Protein AF-A0A3Q4AX97-F1 (afdb_monomer)

InterPro domains:
  IPR000195 Rab-GAP-TBC domain [PF00566] (31-235)
  IPR000195 Rab-GAP-TBC domain [PS50086] (27-216)
  IPR000195 Rab-GAP-TBC domain [SM00164] (24-239)
  IPR035969 Rab-GAP-TBC domain superfamily [SSF47923] (25-176)
  IPR035969 Rab-GAP-TBC domain superfamily [SSF47923] (151-268)
  IPR050302 Rab GTPase-activating TBC domain-containing protein [PTHR47219] (26-267)

Nearest PDB structures (foldseek):
  3qye-assembly2_B  TM=9.798E-01  e=1.206E-23  Homo sapiens
  3qyb-assembly1_A  TM=9.796E-01  e=1.195E-21  Homo sapiens
  4nc6-assembly1_A  TM=8.999E-01  e=1.366E-13  Homo sapiens
  3hzj-assembly2_B  TM=8.765E-01  e=1.840E-13  Homo sapiens
  3hzj-assembly1_A  TM=7.907E-01  e=3.214E-14  Homo sapiens

Organism: Mola mola (NCBI:txid94237)

Sequence (272 aa):
EITSCLKDVKSLPHLTPHTHPLPSLAGVPKQHRGEIWKFLSEQYLLRQTVPSRPPANHTPYKELLKQLTSQQQMCRTFPTHPYFQTQLGAGQLSLYNLLKAYSLLDPEVGYCQGLSFIAGVLLLHMGEEDAFNMLKFLMYDMGLRKQYRPDMIILQIQMYQLSRLLHDYHRGLYSHFEQHEIGPSLYATPWFLTAFASHFPLGFVARVFDMLFLQGSEAIFRVALSLLRGHKPLILQHESLESIVDFIKTMLPKLGLVQMEKTINQVRMTTF

Foldseek 3Di:
DVCCLVCVVVVCPDDDPPDDDHDDDPADDLQCLLVLLVVLLVVLCVPDPDDFPQQPDPDALVRLLPDDDPDPDQDPAPCVDPLNVDRVDPLSVLLRSLLSSVLVSCVQLRRAPQLSLQLSLSVSHDPSSSSSVSSSSLCTVLVLVVCSGPVNVVVVVVQVVLLVVCCVPPVVLSVLCVVQVNGCVLQCSNCSSNVCRVQADSVLSSLLSVCCSNPGSCSSSLLVVLLCVLCVVVLVVDNHPVVSSCCSRPVSRVDDPVSSSSSSVSSSVDDD

Secondary structure (DSSP, 8-state):
-HHHHHHHHHS-S---TTS---S-SS---GGGHHHHHHHHHHHHHHH-SS-----S----HHHHHHS--S-------STTSTTT-STT-HHHHHHHHHHHHHHHH-TTT-S-TTHHHHHHHHHTTS-HHHHHHHHHIIIIIS-GGGGGSTT-HHHHHHHHHHHHHHHHH-HHHHHHHHHTT--GGGTTHHHHHHTTTTTS-HHHHHHHHHHHHHH-THHHHHHHHHHHHHHHHHHTT--SHHHHHHIIIIITT---HHHHHHHHHHHHH---

Solvent-accessible surface area (backbone atoms only — not comparable to full-atom values): 15755 Å² total; per-residue (Å²): 107,73,65,48,55,51,38,65,64,71,69,53,94,72,83,64,97,83,80,75,82,69,75,66,96,81,63,81,56,76,91,51,42,35,62,50,48,52,52,33,49,52,54,53,59,73,68,50,89,64,81,59,72,68,63,95,67,84,74,52,70,78,59,44,66,72,52,88,73,91,78,84,70,86,78,87,49,60,59,88,38,85,63,34,45,45,84,84,27,72,44,40,46,47,47,46,50,46,48,51,32,46,22,70,68,37,67,78,46,36,81,44,88,38,48,59,39,49,51,46,58,37,47,75,42,41,56,66,70,56,25,42,54,51,47,50,40,45,30,47,66,61,46,53,46,55,47,49,32,85,81,35,59,50,40,53,51,50,32,50,51,52,49,51,50,32,45,76,77,36,45,74,60,33,52,53,28,59,77,48,72,56,55,44,71,81,70,44,51,58,36,69,48,17,59,36,44,83,70,34,54,66,75,57,29,54,54,50,48,56,37,31,54,72,67,35,72,60,38,58,57,42,47,53,52,36,51,52,61,75,41,40,82,63,52,72,73,44,93,43,56,66,56,38,53,46,41,59,69,66,52,60,43,68,59,50,72,69,54,48,51,51,37,58,53,49,42,73,71,58,82,129

Mean predicted aligned error: 7.79 Å

Structure (mmCIF, N/CA/C/O backbone):
data_AF-A0A3Q4AX97-F1
#
_entry.id   AF-A0A3Q4AX97-F1
#
loop_
_atom_site.group_PDB
_atom_site.id
_atom_site.type_symbol
_atom_site.label_atom_id
_atom_site.label_alt_id
_atom_site.label_comp_id
_atom_site.label_asym_id
_atom_site.label_entity_id
_atom_site.label_seq_id
_atom_site.pdbx_PDB_ins_code
_atom_site.Cartn_x
_atom_site.Cartn_y
_atom_site.Cartn_z
_atom_site.occupancy
_atom_site.B_iso_or_equiv
_atom_site.auth_seq_id
_atom_site.auth_comp_id
_atom_site.auth_asym_id
_atom_site.auth_atom_id
_atom_site.pdbx_PDB_model_num
ATOM 1 N N . GLU A 1 1 ? 14.855 -27.202 0.608 1.00 43.34 1 GLU A N 1
ATOM 2 C CA . GLU A 1 1 ? 13.891 -26.181 1.089 1.00 43.34 1 GLU A CA 1
ATOM 3 C C . GLU A 1 1 ? 13.485 -25.172 0.007 1.00 43.34 1 GLU A C 1
ATOM 5 O O . GLU A 1 1 ? 12.302 -25.116 -0.300 1.00 43.34 1 GLU A O 1
ATOM 10 N N . ILE A 1 2 ? 14.420 -24.472 -0.661 1.00 38.44 2 ILE A N 1
ATOM 11 C CA . ILE A 1 2 ? 14.156 -23.580 -1.826 1.00 38.44 2 ILE A CA 1
ATOM 12 C C . ILE A 1 2 ? 13.342 -24.283 -2.920 1.00 38.44 2 ILE A C 1
ATOM 14 O O . ILE A 1 2 ? 12.344 -23.767 -3.417 1.00 38.44 2 ILE A O 1
ATOM 18 N N . THR A 1 3 ? 13.743 -25.509 -3.253 1.00 36.09 3 THR A N 1
ATOM 19 C CA . THR A 1 3 ? 13.064 -26.328 -4.249 1.00 36.09 3 THR A CA 1
ATOM 20 C C . THR A 1 3 ? 11.700 -26.803 -3.778 1.00 36.09 3 THR A C 1
ATOM 22 O O . THR A 1 3 ? 10.913 -27.108 -4.643 1.00 36.09 3 THR A O 1
ATOM 25 N N . SER A 1 4 ? 11.382 -26.857 -2.479 1.00 37.97 4 SER A N 1
ATOM 26 C CA . SER A 1 4 ? 10.012 -27.176 -2.038 1.00 37.97 4 SER A CA 1
ATOM 27 C C . SER A 1 4 ? 9.123 -25.968 -2.261 1.00 37.97 4 SER A C 1
ATOM 29 O O . SER A 1 4 ? 8.203 -26.060 -3.039 1.00 37.97 4 SER A O 1
ATOM 31 N N . CYS A 1 5 ? 9.476 -24.790 -1.739 1.00 40.38 5 CYS A N 1
ATOM 32 C CA . CYS A 1 5 ? 8.643 -23.592 -1.884 1.00 40.38 5 CYS A CA 1
ATOM 33 C C . CYS A 1 5 ? 8.430 -23.192 -3.359 1.00 40.38 5 CYS A C 1
ATOM 35 O O . CYS A 1 5 ? 7.316 -22.878 -3.761 1.00 40.38 5 CYS A O 1
ATOM 37 N N . LEU A 1 6 ? 9.472 -23.275 -4.198 1.00 39.12 6 LEU A N 1
ATOM 38 C CA . LEU A 1 6 ? 9.347 -23.024 -5.637 1.00 39.12 6 LEU A CA 1
ATOM 39 C C . LEU A 1 6 ? 8.785 -24.216 -6.424 1.00 39.12 6 LEU A C 1
ATOM 41 O O . LEU A 1 6 ? 8.143 -23.962 -7.436 1.00 39.12 6 LEU A O 1
ATOM 45 N N . LYS A 1 7 ? 8.988 -25.486 -6.021 1.00 41.47 7 LYS A N 1
ATOM 46 C CA . LYS A 1 7 ? 8.282 -26.613 -6.666 1.00 41.47 7 LYS A CA 1
ATOM 47 C C . LYS A 1 7 ? 6.815 -26.581 -6.290 1.00 41.47 7 LYS A C 1
ATOM 49 O O . LYS A 1 7 ? 6.039 -26.584 -7.212 1.00 41.47 7 LYS A O 1
ATOM 54 N N . ASP A 1 8 ? 6.443 -26.438 -5.025 1.00 44.09 8 ASP A N 1
ATOM 55 C CA . ASP A 1 8 ? 5.059 -26.305 -4.551 1.00 44.09 8 ASP A CA 1
ATOM 56 C C . ASP A 1 8 ? 4.329 -25.160 -5.265 1.00 44.09 8 ASP A C 1
ATOM 58 O O . ASP A 1 8 ? 3.146 -25.259 -5.553 1.00 44.09 8 ASP A O 1
ATOM 62 N N . VAL A 1 9 ? 5.038 -24.086 -5.624 1.00 43.47 9 VAL A N 1
ATOM 63 C CA . VAL A 1 9 ? 4.476 -22.964 -6.386 1.00 43.47 9 VAL A CA 1
ATOM 64 C C . VAL A 1 9 ? 4.486 -23.197 -7.913 1.00 43.47 9 VAL A C 1
ATOM 66 O O . VAL A 1 9 ? 3.574 -22.738 -8.597 1.00 43.47 9 VAL A O 1
ATOM 69 N N . LYS A 1 10 ? 5.468 -23.926 -8.469 1.00 38.75 10 LYS A N 1
ATOM 70 C CA . LYS A 1 10 ? 5.580 -24.250 -9.913 1.00 38.75 10 LYS A CA 1
ATOM 71 C C . LYS A 1 10 ? 4.900 -25.568 -10.331 1.00 38.75 10 LYS A C 1
ATOM 73 O O . LYS A 1 10 ? 4.726 -25.790 -11.523 1.00 38.75 10 LYS A O 1
ATOM 78 N N . SER A 1 11 ? 4.538 -26.448 -9.396 1.00 39.97 11 SER A N 1
ATOM 79 C CA . SER A 1 11 ? 3.963 -27.788 -9.612 1.00 39.97 11 SER A CA 1
ATOM 80 C C . SER A 1 11 ? 2.442 -27.833 -9.460 1.00 39.97 11 SER A C 1
ATOM 82 O O . SER A 1 11 ? 1.859 -28.908 -9.570 1.00 39.97 11 SER A O 1
ATOM 84 N N . LEU A 1 12 ? 1.795 -26.689 -9.221 1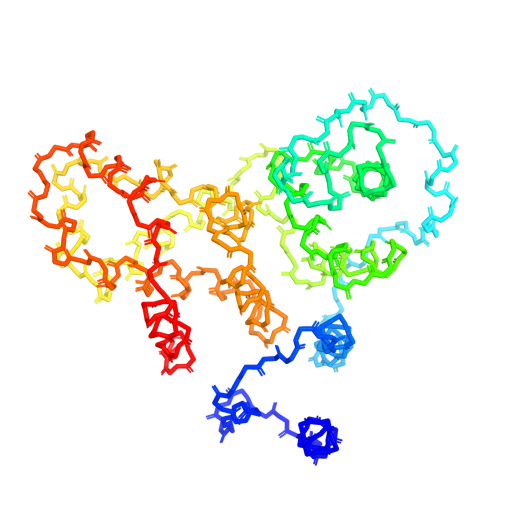.00 42.62 12 LEU A N 1
ATOM 85 C CA . LEU A 1 12 ? 0.344 -26.556 -9.097 1.00 42.62 12 LEU A CA 1
ATOM 86 C C . LEU A 1 12 ? -0.252 -26.014 -10.410 1.00 42.62 12 LEU A C 1
ATOM 88 O O . LEU A 1 12 ? -0.431 -24.802 -10.536 1.00 42.62 12 LEU A O 1
ATOM 92 N N . PRO A 1 13 ? -0.593 -26.870 -11.395 1.00 33.53 13 PRO A N 1
ATOM 93 C CA . PRO A 1 13 ? -1.190 -26.421 -12.652 1.00 33.53 13 PRO A CA 1
ATOM 94 C C . PRO A 1 13 ? -2.606 -25.840 -12.492 1.00 33.53 13 PRO A C 1
ATOM 96 O O . PRO A 1 13 ? -3.114 -25.231 -13.427 1.00 33.53 13 PRO A O 1
ATOM 99 N N . HIS A 1 14 ? -3.238 -25.949 -11.316 1.00 38.31 14 HIS A N 1
ATOM 100 C CA . HIS A 1 14 ? -4.590 -25.439 -11.071 1.00 38.31 14 HIS A CA 1
ATOM 101 C C . HIS A 1 14 ? -4.731 -24.909 -9.638 1.00 38.31 14 HIS A C 1
ATOM 103 O O . HIS A 1 14 ? -5.055 -25.642 -8.710 1.00 38.31 14 HIS A O 1
ATOM 109 N N . LEU A 1 15 ? -4.488 -23.614 -9.440 1.00 39.31 15 LEU A N 1
ATOM 110 C CA . LEU A 1 15 ? -4.804 -22.924 -8.186 1.00 39.31 15 LEU A CA 1
ATOM 111 C C . LEU A 1 15 ? -6.222 -22.350 -8.287 1.00 39.31 15 LEU A C 1
ATOM 113 O O . LEU A 1 15 ? -6.423 -21.229 -8.754 1.00 39.31 15 LEU A O 1
ATOM 117 N N . THR A 1 16 ? -7.206 -23.132 -7.843 1.00 33.88 16 THR A N 1
ATOM 118 C CA . THR A 1 16 ? -8.507 -22.608 -7.413 1.00 33.88 16 THR A CA 1
ATOM 119 C C . THR A 1 16 ? -8.326 -21.794 -6.122 1.00 33.88 16 THR A C 1
ATOM 121 O O . THR A 1 16 ? -7.555 -22.220 -5.259 1.00 33.88 16 THR A O 1
ATOM 124 N N . PRO A 1 17 ? -9.030 -20.662 -5.924 1.00 37.28 17 PRO A N 1
ATOM 125 C CA . PRO A 1 17 ? -8.786 -19.744 -4.799 1.00 37.28 17 PRO A CA 1
ATOM 126 C C . PRO A 1 17 ? -9.064 -20.309 -3.395 1.00 37.28 17 PRO A C 1
ATOM 128 O O . PRO A 1 17 ? -8.777 -19.637 -2.411 1.00 37.28 17 PRO A O 1
ATOM 131 N N . HIS A 1 18 ? -9.636 -21.512 -3.276 1.00 35.69 18 HIS A N 1
ATOM 132 C CA . HIS A 1 18 ? -10.301 -21.941 -2.042 1.00 35.69 18 HIS A CA 1
ATOM 133 C C . HIS A 1 18 ? -9.702 -23.155 -1.322 1.00 35.69 18 HIS A C 1
ATOM 135 O O . HIS A 1 18 ? -10.251 -23.535 -0.292 1.00 35.69 18 HIS A O 1
ATOM 141 N N . THR A 1 19 ? -8.621 -23.786 -1.798 1.00 33.62 19 THR A N 1
ATOM 142 C CA . THR A 1 19 ? -8.324 -25.155 -1.315 1.00 33.62 19 THR A CA 1
ATOM 143 C C . THR A 1 19 ? -6.891 -25.519 -0.938 1.00 33.62 19 THR A C 1
ATOM 145 O O . THR A 1 19 ? -6.725 -26.610 -0.400 1.00 33.62 19 THR A O 1
ATOM 148 N N . HIS A 1 20 ? -5.868 -24.663 -1.079 1.00 35.34 20 HIS A N 1
ATOM 149 C CA . HIS A 1 20 ? -4.521 -25.036 -0.606 1.00 35.34 20 HIS A CA 1
ATOM 150 C C . HIS A 1 20 ? -3.823 -23.969 0.254 1.00 35.34 20 HIS A C 1
ATOM 152 O O . HIS A 1 20 ? -3.741 -22.808 -0.155 1.00 35.34 20 HIS A O 1
ATOM 158 N N . PRO A 1 21 ? -3.305 -24.344 1.448 1.00 36.75 21 PRO A N 1
ATOM 159 C CA . PRO A 1 21 ? -2.523 -23.446 2.280 1.00 36.75 21 PRO A CA 1
ATOM 160 C C . PRO A 1 21 ? -1.214 -23.074 1.582 1.00 36.75 21 PRO A C 1
ATOM 162 O O . PRO A 1 21 ? -0.622 -23.875 0.863 1.00 36.75 21 PRO A O 1
ATOM 165 N N . LEU A 1 22 ? -0.774 -21.841 1.834 1.00 43.12 22 LEU A N 1
ATOM 166 C CA . LEU A 1 22 ? 0.512 -21.282 1.418 1.00 43.12 22 LEU A CA 1
ATOM 167 C C . LEU A 1 22 ? 1.689 -22.259 1.589 1.00 43.12 22 LEU A C 1
ATOM 169 O O . LEU A 1 22 ? 1.644 -23.098 2.493 1.00 43.12 22 LEU A O 1
ATOM 173 N N . PRO A 1 23 ? 2.811 -22.035 0.872 1.00 42.44 23 PRO A N 1
ATOM 174 C CA . PRO A 1 23 ? 4.099 -22.560 1.302 1.00 42.44 23 PRO A CA 1
ATOM 175 C C . PRO A 1 23 ? 4.270 -22.284 2.802 1.00 42.44 23 PRO A C 1
ATOM 177 O O . PRO A 1 23 ? 4.112 -21.146 3.265 1.00 42.44 23 PRO A O 1
ATOM 180 N N . SER A 1 24 ? 4.459 -23.381 3.533 1.00 40.78 24 SER A N 1
ATOM 181 C CA . SER A 1 24 ? 4.379 -23.565 4.985 1.00 40.78 24 SER A CA 1
ATOM 182 C C . SER A 1 24 ? 4.770 -22.348 5.829 1.00 40.78 24 SER A C 1
ATOM 184 O O . SER A 1 24 ? 5.793 -21.737 5.546 1.00 40.78 24 SER A O 1
ATOM 186 N N . LEU A 1 25 ? 3.977 -22.069 6.878 1.00 38.06 25 LEU A N 1
ATOM 187 C CA . LEU A 1 25 ? 4.189 -21.310 8.139 1.00 38.06 25 LEU A CA 1
ATOM 188 C C . LEU A 1 25 ? 5.339 -20.276 8.305 1.00 38.06 25 LEU A C 1
ATOM 190 O O . LEU A 1 25 ? 5.130 -19.290 8.998 1.00 38.06 25 LEU A O 1
ATOM 194 N N . ALA A 1 26 ? 6.501 -20.416 7.675 1.00 53.12 26 ALA A N 1
ATOM 195 C CA . ALA A 1 26 ? 7.705 -19.605 7.866 1.00 53.12 26 ALA A CA 1
ATOM 196 C C . ALA A 1 26 ? 7.749 -18.265 7.090 1.00 53.12 26 ALA A C 1
ATOM 198 O O . ALA A 1 26 ? 8.647 -17.453 7.306 1.00 53.12 26 ALA A O 1
ATOM 199 N N . GLY A 1 27 ? 6.778 -17.993 6.210 1.00 62.47 27 GLY A N 1
ATOM 200 C CA . GLY A 1 27 ? 6.737 -16.753 5.422 1.00 62.47 27 GLY A CA 1
ATOM 201 C C . GLY A 1 27 ? 7.734 -16.713 4.257 1.00 62.47 27 GLY A C 1
ATOM 202 O O . GLY A 1 27 ? 8.554 -17.606 4.082 1.00 62.47 27 GLY A O 1
ATOM 203 N N . VAL A 1 28 ? 7.619 -15.689 3.404 1.00 74.62 28 VAL A N 1
ATOM 204 C CA . VAL A 1 28 ? 8.477 -15.547 2.218 1.00 74.62 28 VAL A CA 1
ATOM 205 C C . VAL A 1 28 ? 9.893 -15.128 2.645 1.00 74.62 28 VAL A C 1
ATOM 207 O O . VAL A 1 28 ? 10.031 -14.058 3.262 1.00 74.62 28 VAL A O 1
ATOM 210 N N . PRO A 1 29 ? 10.946 -15.906 2.309 1.00 81.25 29 PRO A N 1
ATOM 211 C CA . PRO A 1 29 ? 12.326 -15.550 2.627 1.00 81.25 29 PRO A CA 1
ATOM 212 C C . PRO A 1 29 ? 12.703 -14.190 2.036 1.00 81.25 29 PRO A C 1
ATOM 214 O O . PRO A 1 29 ? 12.464 -13.930 0.858 1.00 81.25 29 PRO A O 1
ATOM 217 N N . LYS A 1 30 ? 13.336 -13.325 2.841 1.00 81.44 30 LYS A N 1
ATOM 218 C CA . LYS A 1 30 ? 13.669 -11.942 2.445 1.00 81.44 30 LYS A CA 1
ATOM 219 C C . LYS A 1 30 ? 14.446 -11.871 1.122 1.00 81.44 30 LYS A C 1
ATOM 221 O O . LYS A 1 30 ? 14.162 -10.998 0.313 1.00 81.44 30 LYS A O 1
ATOM 226 N N . GLN A 1 31 ? 15.391 -12.788 0.914 1.00 83.75 31 GLN A N 1
ATOM 227 C CA . GLN A 1 31 ? 16.290 -12.805 -0.248 1.00 83.75 31 GLN A CA 1
ATOM 228 C C . GLN A 1 31 ? 15.573 -13.123 -1.570 1.00 83.75 31 GLN A C 1
ATOM 230 O O . GLN A 1 31 ? 15.979 -12.623 -2.608 1.00 83.75 31 GLN A O 1
ATOM 235 N N . HIS A 1 32 ? 14.482 -13.894 -1.528 1.00 86.81 32 HIS A N 1
ATOM 236 C CA . HIS A 1 32 ? 13.746 -14.332 -2.723 1.00 86.81 32 HIS A CA 1
ATOM 237 C C . HIS A 1 32 ? 12.443 -13.564 -2.942 1.00 86.81 32 HIS A C 1
ATOM 239 O O . HIS A 1 32 ? 11.691 -13.848 -3.871 1.00 86.81 32 HIS A O 1
ATOM 245 N N . ARG A 1 33 ? 12.140 -12.592 -2.076 1.00 91.31 33 ARG A N 1
ATOM 246 C CA . ARG A 1 33 ? 10.847 -11.910 -2.087 1.00 91.31 33 ARG A CA 1
ATOM 247 C C . ARG A 1 33 ? 10.586 -11.176 -3.405 1.00 91.31 33 ARG A C 1
ATOM 249 O O . ARG A 1 33 ? 9.484 -11.275 -3.929 1.00 91.31 33 ARG A O 1
ATOM 256 N N . GLY A 1 34 ? 11.602 -10.521 -3.972 1.00 92.12 34 GLY A N 1
ATOM 257 C CA . GLY A 1 34 ? 11.482 -9.857 -5.273 1.00 92.12 34 GLY A CA 1
ATOM 258 C C . GLY A 1 34 ? 11.150 -10.820 -6.414 1.00 92.12 34 GLY A C 1
ATOM 259 O O . GLY A 1 34 ? 10.250 -10.546 -7.202 1.00 92.12 34 GLY A O 1
ATOM 260 N N . GLU A 1 35 ? 11.819 -11.975 -6.471 1.00 92.06 35 GLU A N 1
ATOM 261 C CA . GLU A 1 35 ? 11.553 -13.024 -7.469 1.00 92.06 35 GLU A CA 1
ATOM 262 C C . GLU A 1 35 ? 10.142 -13.602 -7.317 1.00 92.06 35 GLU A C 1
ATOM 264 O O . GLU A 1 35 ? 9.439 -13.807 -8.304 1.00 92.06 35 GLU A O 1
ATOM 269 N N . ILE A 1 36 ? 9.702 -13.817 -6.076 1.00 91.69 36 ILE A N 1
ATOM 270 C CA . ILE A 1 36 ? 8.369 -14.343 -5.776 1.00 91.69 36 ILE A CA 1
ATOM 271 C C . ILE A 1 36 ? 7.281 -13.344 -6.173 1.00 91.69 36 ILE A C 1
ATOM 273 O O . ILE A 1 36 ? 6.285 -13.749 -6.761 1.00 91.69 36 ILE A O 1
ATOM 277 N N . TRP A 1 37 ? 7.457 -12.047 -5.906 1.00 94.62 37 TRP A N 1
ATOM 278 C CA . TRP A 1 37 ? 6.485 -11.030 -6.321 1.00 94.62 37 TRP A CA 1
ATOM 279 C C . TRP A 1 37 ? 6.354 -10.934 -7.840 1.00 94.62 37 TRP A C 1
ATOM 281 O O . TRP A 1 37 ? 5.234 -10.842 -8.335 1.00 94.62 37 TRP A O 1
ATOM 291 N N . LYS A 1 38 ? 7.468 -11.023 -8.579 1.00 93.38 38 LYS A N 1
ATOM 292 C CA . LYS A 1 38 ? 7.442 -11.101 -10.048 1.00 93.38 38 LYS A CA 1
ATOM 293 C C . LYS A 1 38 ? 6.728 -12.356 -10.542 1.00 93.38 38 LYS A C 1
ATOM 295 O O . LYS A 1 38 ? 5.872 -12.285 -11.410 1.00 93.38 38 LYS A O 1
ATOM 300 N N . PHE A 1 39 ? 7.030 -13.508 -9.952 1.00 91.88 39 PHE A N 1
ATOM 301 C CA . PHE A 1 39 ? 6.341 -14.742 -10.312 1.00 91.88 39 PHE A CA 1
ATOM 302 C C . PHE A 1 39 ? 4.827 -14.634 -10.063 1.00 91.88 39 PHE A C 1
ATOM 304 O O . PHE A 1 39 ? 4.023 -15.031 -10.901 1.00 91.88 39 PHE A O 1
ATOM 311 N N . LEU A 1 40 ? 4.415 -14.070 -8.924 1.00 91.25 40 LEU A N 1
ATOM 312 C CA . LEU A 1 40 ? 3.000 -13.880 -8.606 1.00 91.25 40 LEU A CA 1
ATOM 313 C C . LEU A 1 40 ? 2.312 -12.908 -9.572 1.00 91.25 40 LEU A C 1
ATOM 315 O O . LEU A 1 40 ? 1.166 -13.160 -9.941 1.00 91.25 40 LEU A O 1
ATOM 319 N N . SER A 1 41 ? 2.991 -11.845 -10.022 1.00 91.44 41 SER A N 1
ATOM 320 C CA . SER A 1 41 ? 2.421 -10.943 -11.028 1.00 91.44 41 SER A CA 1
ATOM 321 C C . SER A 1 41 ? 2.237 -11.631 -12.379 1.00 91.44 41 SER A C 1
ATOM 323 O O . SER A 1 41 ? 1.175 -11.498 -12.980 1.00 91.44 41 SER A O 1
ATOM 325 N N . GLU A 1 42 ? 3.194 -12.449 -12.818 1.00 90.19 42 GLU A N 1
ATOM 326 C CA . GLU A 1 42 ? 3.054 -13.273 -14.026 1.00 90.19 42 GLU A CA 1
ATOM 327 C C . GLU A 1 42 ? 1.857 -14.229 -13.918 1.00 90.19 42 GLU A C 1
ATOM 329 O O . GLU A 1 42 ? 1.023 -14.293 -14.821 1.00 90.19 42 GLU A O 1
ATOM 334 N N . GLN A 1 43 ? 1.717 -14.930 -12.787 1.00 89.50 43 GLN A N 1
ATOM 335 C CA . GLN A 1 43 ? 0.576 -15.820 -12.547 1.00 89.50 43 GLN A CA 1
ATOM 336 C C . GLN A 1 43 ? -0.759 -15.071 -12.516 1.00 89.50 43 GLN A C 1
ATOM 338 O O . GLN A 1 43 ? -1.766 -15.594 -12.993 1.00 89.50 43 GLN A O 1
ATOM 343 N N . TYR A 1 44 ? -0.782 -13.860 -11.960 1.00 87.69 44 TYR A N 1
ATOM 344 C CA . TYR A 1 44 ? -1.972 -13.016 -11.943 1.00 87.69 44 TYR A CA 1
ATOM 345 C C . TYR A 1 44 ? -2.402 -12.633 -13.363 1.00 87.69 44 TYR A C 1
ATOM 347 O O . TYR A 1 44 ? -3.576 -12.776 -13.699 1.00 87.69 44 TYR A O 1
ATOM 355 N N . LEU A 1 45 ? -1.458 -12.217 -14.214 1.00 86.88 45 LEU A N 1
ATOM 356 C CA . LEU A 1 45 ? -1.730 -11.866 -15.612 1.00 86.88 45 LEU A CA 1
ATOM 357 C C . LEU A 1 45 ? -2.244 -13.063 -16.420 1.00 86.88 45 LEU A C 1
ATOM 359 O O . LEU A 1 45 ? -3.199 -12.916 -17.174 1.00 86.88 45 LEU A O 1
ATOM 363 N N . LEU A 1 46 ? -1.674 -14.255 -16.221 1.00 87.00 46 LEU A N 1
ATOM 364 C CA . LEU A 1 46 ? -2.115 -15.478 -16.908 1.00 87.00 46 LEU A CA 1
ATOM 365 C C . LEU A 1 46 ? -3.553 -15.891 -16.556 1.00 87.00 46 LEU A C 1
ATOM 367 O O . LEU A 1 46 ? -4.211 -16.557 -17.351 1.00 87.00 46 LEU A O 1
ATOM 371 N N . ARG A 1 47 ? -4.038 -15.527 -15.364 1.00 84.31 47 ARG A N 1
ATOM 372 C CA . ARG A 1 47 ? -5.397 -15.855 -14.901 1.00 84.31 47 ARG A CA 1
ATOM 373 C C . ARG A 1 47 ? -6.437 -14.811 -15.285 1.00 84.31 47 ARG A C 1
ATOM 375 O O . ARG A 1 47 ? -7.630 -15.081 -15.141 1.00 84.31 47 ARG A O 1
ATOM 382 N N . GLN A 1 48 ? -6.021 -13.628 -15.731 1.00 77.06 48 GLN A N 1
ATOM 383 C CA . GLN A 1 48 ? -6.965 -12.600 -16.146 1.00 77.06 48 GLN A CA 1
ATOM 384 C C . GLN A 1 48 ? -7.669 -13.015 -17.438 1.00 77.06 48 GLN A C 1
ATOM 386 O O . GLN A 1 48 ? -7.050 -13.217 -18.477 1.00 77.06 48 GLN A O 1
ATOM 391 N N . THR A 1 49 ? -8.994 -13.109 -17.368 1.00 67.69 49 THR A N 1
ATOM 392 C CA . THR A 1 49 ? -9.858 -13.372 -18.527 1.00 67.69 49 THR A CA 1
ATOM 393 C C . THR A 1 49 ? -10.168 -12.103 -19.317 1.00 67.69 49 THR A C 1
ATOM 395 O O . THR A 1 49 ? -10.447 -12.167 -20.511 1.00 67.69 49 THR A O 1
ATOM 398 N N . VAL A 1 50 ? -10.103 -10.944 -18.658 1.00 67.50 50 VAL A N 1
ATOM 399 C CA . VAL A 1 50 ? -10.252 -9.623 -19.270 1.00 67.50 50 VAL A CA 1
ATOM 400 C C . VAL A 1 50 ? -8.899 -8.927 -19.183 1.00 67.50 50 VAL A C 1
ATOM 402 O O . VAL A 1 50 ? -8.417 -8.749 -18.065 1.00 67.50 50 VAL A O 1
ATOM 405 N N . PRO A 1 51 ? -8.291 -8.517 -20.310 1.00 63.38 51 PRO A N 1
ATOM 406 C CA . PRO A 1 51 ? -7.044 -7.772 -20.276 1.00 63.38 51 PRO A CA 1
ATOM 407 C C . PRO A 1 51 ? -7.225 -6.501 -19.448 1.00 63.38 51 PRO A C 1
ATOM 409 O O . PRO A 1 51 ? -8.126 -5.694 -19.717 1.00 63.38 51 PRO A O 1
ATOM 412 N N . SER A 1 52 ? -6.354 -6.300 -18.462 1.00 64.44 52 SER A N 1
ATOM 413 C CA . SER A 1 52 ? -6.110 -4.973 -17.909 1.00 64.44 52 SER A CA 1
ATOM 414 C C . SER A 1 52 ? -5.866 -4.005 -19.070 1.00 64.44 52 SER A C 1
ATOM 416 O O . SER A 1 52 ? -5.290 -4.371 -20.094 1.00 64.44 52 SER A O 1
ATOM 418 N N . ARG A 1 53 ? -6.354 -2.765 -18.973 1.00 62.31 53 ARG A N 1
ATOM 419 C CA . ARG A 1 53 ? -5.990 -1.744 -19.963 1.00 62.31 53 ARG A CA 1
ATOM 420 C C . ARG A 1 53 ? -4.557 -1.328 -19.637 1.00 62.31 53 ARG A C 1
ATOM 422 O O . ARG A 1 53 ? -4.390 -0.623 -18.636 1.00 62.31 53 ARG A O 1
ATOM 429 N N . PRO A 1 54 ? -3.534 -1.756 -20.405 1.00 62.25 54 PRO A N 1
ATOM 430 C CA . PRO A 1 54 ? -2.191 -1.263 -20.169 1.00 62.25 54 PRO A CA 1
ATOM 431 C C . PRO A 1 54 ? -2.190 0.263 -20.338 1.00 62.25 54 PRO A C 1
ATOM 433 O O . PRO A 1 54 ? -3.080 0.810 -21.005 1.00 62.25 54 PRO A O 1
ATOM 436 N N . PRO A 1 55 ? -1.206 0.971 -19.757 1.00 62.75 55 PRO A N 1
ATOM 437 C CA . PRO A 1 55 ? -0.997 2.368 -20.106 1.00 62.75 55 PRO A CA 1
ATOM 438 C C . PRO A 1 55 ? -0.952 2.490 -21.633 1.00 62.75 55 PRO A C 1
ATOM 440 O O . PRO A 1 55 ? -0.302 1.684 -22.302 1.00 62.75 55 PRO A O 1
ATOM 443 N N . ALA A 1 56 ? -1.651 3.488 -22.182 1.00 58.06 56 ALA A N 1
ATOM 444 C CA . ALA A 1 56 ? -1.699 3.726 -23.628 1.00 58.06 56 ALA A CA 1
ATOM 445 C C . ALA A 1 56 ? -0.290 3.874 -24.241 1.00 58.06 56 ALA A C 1
ATOM 447 O O . ALA A 1 56 ? -0.089 3.588 -25.418 1.00 58.06 56 ALA A O 1
ATOM 448 N N . ASN A 1 57 ? 0.687 4.256 -23.411 1.00 62.66 57 ASN A N 1
ATOM 449 C CA . ASN A 1 57 ? 2.096 4.349 -23.749 1.00 62.66 57 ASN A CA 1
ATOM 450 C C . ASN A 1 57 ? 2.882 3.165 -23.171 1.00 62.66 57 ASN A C 1
ATOM 452 O O . ASN A 1 57 ? 2.979 2.993 -21.957 1.00 62.66 57 ASN A O 1
ATOM 456 N N . HIS A 1 58 ? 3.518 2.391 -24.052 1.00 72.12 58 HIS A N 1
ATOM 457 C CA . HIS A 1 58 ? 4.442 1.312 -23.687 1.00 72.12 58 HIS A CA 1
ATOM 458 C C . HIS A 1 58 ? 5.902 1.791 -23.598 1.00 72.12 58 HIS A C 1
ATOM 460 O O . HIS A 1 58 ? 6.833 1.018 -23.820 1.00 72.12 58 HIS A O 1
ATOM 466 N N . THR A 1 59 ? 6.102 3.082 -23.315 1.00 84.12 59 THR A N 1
ATOM 467 C CA . THR A 1 59 ? 7.419 3.722 -23.305 1.00 84.12 59 THR A CA 1
ATOM 468 C C . THR A 1 59 ? 8.347 3.011 -22.312 1.00 84.12 59 THR A C 1
ATOM 470 O O . THR A 1 59 ? 8.013 2.914 -21.125 1.00 84.12 59 THR A O 1
ATOM 473 N N . PRO A 1 60 ? 9.510 2.509 -22.761 1.00 88.12 60 PRO A N 1
ATOM 474 C CA . PRO A 1 60 ? 10.484 1.871 -21.889 1.00 88.12 60 PRO A CA 1
ATOM 475 C C . PRO A 1 60 ? 10.952 2.798 -20.764 1.00 88.12 60 PRO A C 1
ATOM 477 O O . PRO A 1 60 ? 11.091 4.009 -20.950 1.00 88.12 60 PRO A O 1
ATOM 480 N N . TYR A 1 61 ? 11.299 2.214 -19.614 1.00 90.44 61 TYR A N 1
ATOM 481 C CA . TYR A 1 61 ? 11.773 2.960 -18.444 1.00 90.44 61 TYR A CA 1
ATOM 482 C C . TYR A 1 61 ? 12.922 3.924 -18.785 1.00 90.44 61 TYR A C 1
ATOM 484 O O . TYR A 1 61 ? 12.886 5.107 -18.452 1.00 90.44 61 TYR A O 1
ATOM 492 N N . LYS A 1 62 ? 13.905 3.442 -19.556 1.00 89.94 62 LYS A N 1
ATOM 493 C CA . LYS A 1 62 ? 15.079 4.221 -19.982 1.00 89.94 62 LYS A CA 1
ATOM 494 C C . LYS A 1 62 ? 14.732 5.443 -20.835 1.00 89.94 62 LYS A C 1
ATOM 496 O O . LYS A 1 62 ? 15.493 6.407 -20.839 1.00 89.94 62 LYS A O 1
ATOM 501 N N . GLU A 1 63 ? 13.624 5.415 -21.569 1.00 89.94 63 GLU A N 1
ATOM 502 C CA . GLU A 1 63 ? 13.166 6.559 -22.361 1.00 89.94 63 GLU A CA 1
ATOM 503 C C . GLU A 1 63 ? 12.444 7.585 -21.490 1.00 89.94 63 GLU A C 1
ATOM 505 O O . GLU A 1 63 ? 12.716 8.778 -21.613 1.00 89.94 63 GLU A O 1
ATOM 510 N N . LEU A 1 64 ? 11.615 7.130 -20.545 1.00 88.56 64 LEU A N 1
ATOM 511 C CA . LEU A 1 64 ? 10.949 8.002 -19.570 1.00 88.56 64 LEU A CA 1
ATOM 512 C C . LEU A 1 64 ? 11.967 8.789 -18.731 1.00 88.56 64 LEU A C 1
ATOM 514 O O . LEU A 1 64 ? 11.785 9.979 -18.479 1.00 88.56 64 LEU A O 1
ATOM 518 N N . LEU A 1 65 ? 13.091 8.169 -18.358 1.00 87.62 65 LEU A N 1
ATOM 519 C CA . LEU A 1 65 ? 14.138 8.852 -17.592 1.00 87.62 65 LEU A CA 1
ATOM 520 C C . LEU A 1 65 ? 14.800 10.015 -18.340 1.00 87.62 65 LEU A C 1
ATOM 522 O O . LEU A 1 65 ? 15.230 10.971 -17.688 1.00 87.62 65 LEU A O 1
ATOM 526 N N . LYS A 1 66 ? 14.851 9.971 -19.678 1.00 88.06 66 LYS A N 1
ATOM 527 C CA . LYS A 1 66 ? 15.425 11.046 -20.507 1.00 88.06 66 LYS A CA 1
ATOM 528 C C . LYS A 1 66 ? 14.521 12.274 -20.589 1.00 88.06 66 LYS A C 1
ATOM 530 O O . LYS A 1 66 ? 15.006 13.362 -20.881 1.00 88.06 66 LYS A O 1
ATOM 535 N N . GLN A 1 67 ? 13.224 12.113 -20.340 1.00 84.38 67 GLN A N 1
ATOM 536 C CA . GLN A 1 67 ? 12.266 13.210 -20.425 1.00 84.38 67 GLN A CA 1
ATOM 537 C C . GLN A 1 67 ? 12.425 14.168 -19.240 1.00 84.38 67 GLN A C 1
ATOM 539 O O . GLN A 1 67 ? 12.805 13.776 -18.133 1.00 84.38 67 GLN A O 1
ATOM 544 N N . LEU A 1 68 ? 12.143 15.447 -19.468 1.00 75.31 68 LEU A N 1
ATOM 545 C CA . LEU A 1 68 ? 12.118 16.451 -18.408 1.00 75.31 68 LEU A CA 1
ATOM 546 C C . LEU A 1 68 ? 10.793 16.362 -17.646 1.00 75.31 68 LEU A C 1
ATOM 548 O O . LEU A 1 68 ? 9.746 16.106 -18.230 1.00 75.31 68 LEU A O 1
ATOM 552 N N . THR A 1 69 ? 10.843 16.597 -16.337 1.00 68.69 69 THR A N 1
ATOM 553 C CA . THR A 1 69 ? 9.649 16.754 -15.502 1.00 68.69 69 THR A CA 1
ATOM 554 C C . THR A 1 69 ? 9.783 18.023 -14.674 1.00 68.69 69 THR A C 1
ATOM 556 O O . THR A 1 69 ? 10.873 18.349 -14.203 1.00 68.69 69 THR A O 1
ATOM 559 N N . SER A 1 70 ? 8.675 18.739 -14.500 1.00 59.50 70 SER A N 1
ATOM 560 C CA . SER A 1 70 ? 8.577 19.887 -13.594 1.00 59.50 70 SER A CA 1
ATOM 561 C C . SER A 1 70 ? 8.434 19.462 -12.127 1.00 59.50 70 SER A C 1
ATOM 563 O O . SER A 1 70 ? 8.594 20.284 -11.228 1.00 59.50 70 SER A O 1
ATOM 565 N N . GLN A 1 71 ? 8.156 18.180 -11.861 1.00 58.38 71 GLN A N 1
ATOM 566 C CA . GLN A 1 71 ? 7.942 17.661 -10.513 1.00 58.38 71 GLN A CA 1
ATOM 567 C C . GLN A 1 71 ? 9.257 17.182 -9.889 1.00 58.38 71 GLN A C 1
ATOM 569 O O . GLN A 1 71 ? 9.620 16.011 -9.969 1.00 58.38 71 GLN A O 1
ATOM 574 N N . GLN A 1 72 ? 9.964 18.098 -9.227 1.00 53.84 72 GLN A N 1
ATOM 575 C CA . GLN A 1 72 ? 11.128 17.785 -8.396 1.00 53.84 72 GLN A CA 1
ATOM 576 C C . GLN A 1 72 ? 10.711 17.689 -6.924 1.00 53.84 72 GLN A C 1
ATOM 578 O O . GLN A 1 72 ? 10.854 18.633 -6.153 1.00 53.84 72 GLN A O 1
ATOM 583 N N . GLN A 1 73 ? 10.140 16.552 -6.526 1.00 58.38 73 GLN A N 1
ATOM 584 C CA . GLN A 1 73 ? 9.792 16.296 -5.126 1.00 58.38 73 GLN A CA 1
ATOM 585 C C . GLN A 1 73 ? 10.839 15.377 -4.496 1.00 58.38 73 GLN A C 1
ATOM 587 O O . GLN A 1 73 ? 10.982 14.208 -4.861 1.00 58.38 73 GLN A O 1
ATOM 592 N N . MET A 1 74 ? 11.578 15.914 -3.527 1.00 58.72 74 MET A N 1
ATOM 593 C CA . MET A 1 74 ? 12.540 15.146 -2.747 1.00 58.72 74 MET A CA 1
ATOM 594 C C . MET A 1 74 ? 11.783 14.237 -1.771 1.00 58.72 74 MET A C 1
ATOM 596 O O . MET A 1 74 ? 11.140 14.703 -0.829 1.00 58.72 74 MET A O 1
ATOM 600 N N . CYS A 1 75 ? 11.816 12.930 -2.020 1.00 63.44 75 CYS A N 1
ATOM 601 C CA . CYS A 1 75 ? 11.011 11.969 -1.273 1.00 63.44 75 CYS A CA 1
ATOM 602 C C . CYS A 1 75 ? 11.623 11.677 0.102 1.00 63.44 75 CYS A C 1
ATOM 604 O O . CYS A 1 75 ? 12.688 11.073 0.203 1.00 63.44 75 CYS A O 1
ATOM 606 N N . ARG A 1 76 ? 10.923 12.061 1.178 1.00 70.19 76 ARG A N 1
ATOM 607 C CA . ARG A 1 76 ? 11.274 11.712 2.569 1.00 70.19 76 ARG A CA 1
ATOM 608 C C . ARG A 1 76 ? 10.756 10.318 2.948 1.00 70.19 76 ARG A C 1
ATOM 610 O O . ARG A 1 76 ? 10.019 10.162 3.919 1.00 70.19 76 ARG A O 1
ATOM 617 N N . THR A 1 77 ? 11.105 9.309 2.159 1.00 82.88 77 THR A N 1
ATOM 618 C CA . THR A 1 77 ? 10.615 7.934 2.332 1.00 82.88 77 THR A CA 1
ATOM 619 C C . THR A 1 77 ? 11.669 7.084 3.034 1.00 82.88 77 THR A C 1
ATOM 621 O O . THR A 1 77 ? 12.813 7.037 2.594 1.00 82.88 77 THR A O 1
ATOM 624 N N . PHE A 1 78 ? 11.282 6.407 4.120 1.00 86.62 78 PHE A N 1
ATOM 625 C CA . PHE A 1 78 ? 12.166 5.566 4.945 1.00 86.62 78 PHE A CA 1
ATOM 626 C C . PHE A 1 78 ? 13.491 6.244 5.360 1.00 86.62 78 PHE A C 1
ATOM 628 O O . PHE A 1 78 ? 14.560 5.668 5.156 1.00 86.62 78 PHE A O 1
ATOM 635 N N . PRO A 1 79 ? 13.456 7.442 5.978 1.00 85.62 79 PRO A N 1
ATOM 636 C CA . PRO A 1 79 ? 14.663 8.233 6.246 1.00 85.62 79 PRO A CA 1
ATOM 637 C C . PRO A 1 79 ? 15.673 7.541 7.174 1.00 85.62 79 PRO A C 1
ATOM 639 O O . PRO A 1 79 ? 16.853 7.864 7.144 1.00 85.62 79 PRO A O 1
ATOM 642 N N . THR A 1 80 ? 15.229 6.585 7.991 1.00 87.06 80 THR A N 1
ATOM 643 C CA . THR A 1 80 ? 16.079 5.820 8.915 1.00 87.06 80 THR A CA 1
ATOM 644 C C . THR A 1 80 ? 16.642 4.535 8.304 1.00 87.06 80 THR A C 1
ATOM 646 O O . THR A 1 80 ? 17.445 3.856 8.940 1.00 87.06 80 THR A O 1
ATOM 649 N N . HIS A 1 81 ? 16.219 4.155 7.094 1.00 91.12 81 HIS A N 1
ATOM 650 C CA . HIS A 1 81 ? 16.686 2.927 6.461 1.00 91.12 81 HIS A CA 1
ATOM 651 C C . HIS A 1 81 ? 18.036 3.168 5.759 1.00 91.12 81 HIS A C 1
ATOM 653 O O . HIS A 1 81 ? 18.118 4.093 4.948 1.00 91.12 81 HIS A O 1
ATOM 659 N N . PRO A 1 82 ? 19.064 2.312 5.948 1.00 91.62 82 PRO A N 1
ATOM 660 C CA . PRO A 1 82 ? 20.413 2.547 5.417 1.00 91.62 82 PRO A CA 1
ATOM 661 C C . PRO A 1 82 ? 20.486 2.833 3.912 1.00 91.62 82 PRO A C 1
ATOM 663 O O . PRO A 1 82 ? 21.317 3.612 3.463 1.00 91.62 82 PRO A O 1
ATOM 666 N N . TYR A 1 83 ? 19.588 2.231 3.131 1.00 91.31 83 TYR A N 1
ATOM 667 C CA . TYR A 1 83 ? 19.520 2.443 1.682 1.00 91.31 83 TYR A CA 1
ATOM 668 C C . TYR A 1 83 ? 18.990 3.834 1.273 1.00 91.31 83 TYR A C 1
ATOM 670 O O . TYR A 1 83 ? 19.364 4.347 0.222 1.00 91.31 83 TYR A O 1
ATOM 678 N N . PHE A 1 84 ? 18.143 4.458 2.101 1.00 91.12 84 PHE A N 1
ATOM 679 C CA . PHE A 1 84 ? 17.474 5.734 1.804 1.00 91.12 84 PHE A CA 1
ATOM 680 C C . PHE A 1 84 ? 17.934 6.899 2.697 1.00 91.12 84 PHE A C 1
ATOM 682 O O . PHE A 1 84 ? 17.561 8.041 2.434 1.00 91.12 84 PHE A O 1
ATOM 689 N N . GLN A 1 85 ? 18.740 6.635 3.731 1.00 88.81 85 GLN A N 1
ATOM 690 C CA . GLN A 1 85 ? 19.174 7.644 4.706 1.00 88.81 85 GLN A CA 1
ATOM 691 C C . GLN A 1 85 ? 20.068 8.732 4.096 1.00 88.81 85 GLN A C 1
ATOM 693 O O . GLN A 1 85 ? 20.013 9.889 4.507 1.00 88.81 85 GLN A O 1
ATOM 698 N N . THR A 1 86 ? 20.901 8.378 3.113 1.00 87.25 86 THR A N 1
ATOM 699 C CA . THR A 1 86 ? 21.833 9.323 2.494 1.00 87.25 86 THR A CA 1
ATOM 700 C C . THR A 1 86 ? 21.078 10.226 1.530 1.00 87.25 86 THR A C 1
ATOM 702 O O . THR A 1 86 ? 20.514 9.759 0.537 1.00 87.25 86 THR A O 1
ATOM 705 N N . GLN A 1 87 ? 21.099 11.528 1.811 1.00 83.69 87 GLN A N 1
ATOM 706 C CA . GLN A 1 87 ? 20.512 12.541 0.944 1.00 83.69 87 GLN A CA 1
ATOM 707 C C . GLN A 1 87 ? 21.153 12.479 -0.448 1.00 83.69 87 GLN A C 1
ATOM 709 O O . GLN A 1 87 ? 22.376 12.514 -0.559 1.00 83.69 87 GLN A O 1
ATOM 714 N N . LEU A 1 88 ? 20.332 12.354 -1.498 1.00 83.19 88 LEU A N 1
ATOM 715 C CA . LEU A 1 88 ? 20.794 12.148 -2.884 1.00 83.19 88 LEU A CA 1
ATOM 716 C C . LEU A 1 88 ? 21.719 10.924 -3.065 1.00 83.19 88 LEU A C 1
ATOM 718 O O . LEU A 1 88 ? 22.449 10.831 -4.049 1.00 83.19 88 LEU A O 1
ATOM 722 N N . GLY A 1 89 ? 21.683 9.964 -2.136 1.00 87.94 89 GLY A N 1
ATOM 723 C CA . GLY A 1 89 ? 22.353 8.676 -2.289 1.00 87.94 89 GLY A CA 1
ATOM 724 C C . GLY A 1 89 ? 21.656 7.787 -3.321 1.00 87.94 89 GLY A C 1
ATOM 725 O O . GLY A 1 89 ? 20.545 8.077 -3.772 1.00 87.94 89 GLY A O 1
ATOM 726 N N . ALA A 1 90 ? 22.283 6.656 -3.654 1.00 90.12 90 ALA A N 1
ATOM 727 C CA . ALA A 1 90 ? 21.799 5.740 -4.690 1.00 90.12 90 ALA A CA 1
ATOM 728 C C . ALA A 1 90 ? 20.321 5.338 -4.516 1.00 90.12 90 ALA A C 1
ATOM 730 O O . ALA A 1 90 ? 19.567 5.360 -5.487 1.00 90.12 90 ALA A O 1
ATOM 731 N N . GLY A 1 91 ? 19.877 5.037 -3.289 1.00 90.88 91 GLY A N 1
ATOM 732 C CA . GLY A 1 91 ? 18.482 4.665 -3.036 1.00 90.88 91 GLY A CA 1
ATOM 733 C C . GLY A 1 91 ? 17.491 5.815 -3.225 1.00 90.88 91 GLY A C 1
ATOM 734 O O . GLY A 1 91 ? 16.433 5.609 -3.815 1.00 90.88 91 GLY A O 1
ATOM 735 N N . GLN A 1 92 ? 17.829 7.039 -2.794 1.00 90.50 92 GLN A N 1
ATOM 736 C CA . GLN A 1 92 ? 16.966 8.207 -3.022 1.00 90.50 92 GLN A CA 1
ATOM 737 C C . GLN A 1 92 ? 16.881 8.574 -4.507 1.00 90.50 92 GLN A C 1
ATOM 739 O O . GLN A 1 92 ? 15.799 8.910 -4.983 1.00 90.50 92 GLN A O 1
ATOM 744 N N . LEU A 1 93 ? 17.993 8.476 -5.242 1.00 91.38 93 LEU A N 1
ATOM 745 C CA . LEU A 1 93 ? 18.018 8.716 -6.687 1.00 91.38 93 LEU A CA 1
ATOM 746 C C . LEU A 1 93 ? 17.208 7.662 -7.449 1.00 91.38 93 LEU A C 1
ATOM 748 O O . LEU A 1 93 ? 16.399 8.023 -8.299 1.00 91.38 93 LEU A O 1
ATOM 752 N N . SER A 1 94 ? 17.354 6.382 -7.091 1.00 93.62 94 SER A N 1
ATOM 753 C CA . SER A 1 94 ? 16.565 5.294 -7.690 1.00 93.62 94 SER A CA 1
ATOM 754 C C . SER A 1 94 ? 15.068 5.508 -7.443 1.00 93.62 94 SER A C 1
ATOM 756 O O . SER A 1 94 ? 14.252 5.389 -8.354 1.00 93.62 94 SER A O 1
ATOM 758 N N . LEU A 1 95 ? 14.694 5.893 -6.216 1.00 93.00 95 LEU A N 1
ATOM 759 C CA . LEU A 1 95 ? 13.305 6.188 -5.859 1.00 93.00 95 LEU A CA 1
ATOM 760 C C . LEU A 1 95 ? 12.760 7.395 -6.629 1.00 93.00 95 LEU A C 1
ATOM 762 O O . LEU A 1 95 ? 11.632 7.359 -7.118 1.00 93.00 95 LEU A O 1
ATOM 766 N N . TYR A 1 96 ? 13.560 8.452 -6.758 1.00 91.38 96 TYR A N 1
ATOM 767 C CA . TYR A 1 96 ? 13.208 9.624 -7.550 1.00 91.38 96 TYR A CA 1
ATOM 768 C C . TYR A 1 96 ? 12.970 9.261 -9.022 1.00 91.38 96 TYR A C 1
ATOM 770 O O . TYR A 1 96 ? 11.943 9.639 -9.582 1.00 91.38 96 TYR A O 1
ATOM 778 N N . ASN A 1 97 ? 13.871 8.485 -9.628 1.00 92.56 97 ASN A N 1
ATOM 779 C CA . ASN A 1 97 ? 13.759 8.036 -11.015 1.00 92.56 97 ASN A CA 1
ATOM 780 C C . ASN A 1 97 ? 12.478 7.225 -11.258 1.00 92.56 97 ASN A C 1
ATOM 782 O O . ASN A 1 97 ? 11.753 7.495 -12.215 1.00 92.56 97 ASN A O 1
ATOM 786 N N . LEU A 1 98 ? 12.158 6.299 -10.351 1.00 92.94 98 LEU A N 1
ATOM 787 C CA . LEU A 1 98 ? 10.929 5.503 -10.382 1.00 92.94 98 LEU A CA 1
ATOM 788 C C . LEU A 1 98 ? 9.672 6.365 -10.390 1.00 92.94 98 LEU A C 1
ATOM 790 O O . LEU A 1 98 ? 8.783 6.173 -11.219 1.00 92.94 98 LEU A O 1
ATOM 794 N N . LEU A 1 99 ? 9.600 7.319 -9.465 1.00 92.44 99 LEU A N 1
ATOM 795 C CA . LEU A 1 99 ? 8.428 8.174 -9.296 1.00 92.44 99 LEU A CA 1
ATOM 796 C C . LEU A 1 99 ? 8.292 9.178 -10.436 1.00 92.44 99 LEU A C 1
ATOM 798 O O . LEU A 1 99 ? 7.181 9.412 -10.904 1.00 92.44 99 LEU A O 1
ATOM 802 N N . LYS A 1 100 ? 9.416 9.707 -10.928 1.00 91.50 100 LYS A N 1
ATOM 803 C CA . LYS A 1 100 ? 9.473 10.518 -12.146 1.00 91.50 100 LYS A CA 1
ATOM 804 C C . LYS A 1 100 ? 8.952 9.736 -13.350 1.00 91.50 100 LYS A C 1
ATOM 806 O O . LYS A 1 100 ? 8.113 10.235 -14.089 1.00 91.50 100 LYS A O 1
ATOM 811 N N . ALA A 1 101 ? 9.455 8.525 -13.574 1.00 92.44 101 ALA A N 1
ATOM 812 C CA . ALA A 1 101 ? 9.027 7.719 -14.709 1.00 92.44 101 ALA A CA 1
ATOM 813 C C . ALA A 1 101 ? 7.541 7.356 -14.599 1.00 92.44 101 ALA A C 1
ATOM 815 O O . ALA A 1 101 ? 6.828 7.396 -15.598 1.00 92.44 101 ALA A O 1
ATOM 816 N N . TYR A 1 102 ? 7.058 7.052 -13.389 1.00 92.25 102 TYR A N 1
ATOM 817 C CA . TYR A 1 102 ? 5.644 6.766 -13.163 1.00 92.25 102 TYR A CA 1
ATOM 818 C C . TYR A 1 102 ? 4.757 7.989 -13.428 1.00 92.25 102 TYR A C 1
ATOM 820 O O . TYR A 1 102 ? 3.732 7.849 -14.089 1.00 92.25 102 TYR A O 1
ATOM 828 N N . SER A 1 103 ? 5.145 9.188 -12.978 1.00 91.19 103 SER A N 1
ATOM 829 C CA . SER A 1 103 ? 4.338 10.396 -13.198 1.00 91.19 103 SER A CA 1
ATOM 830 C C . SER A 1 103 ? 4.245 10.797 -14.673 1.00 91.19 103 SER A C 1
ATOM 832 O O . SER A 1 103 ? 3.230 11.345 -15.092 1.00 91.19 103 SER A O 1
ATOM 834 N N . LEU A 1 104 ? 5.270 10.479 -15.470 1.00 90.69 1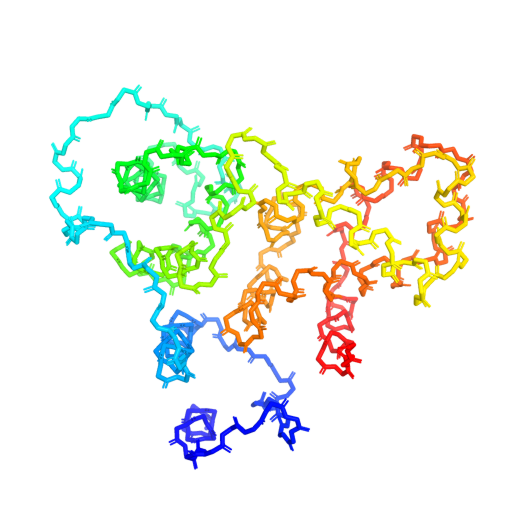04 LEU A N 1
ATOM 835 C CA . LEU A 1 104 ? 5.248 10.626 -16.928 1.00 90.69 104 LEU A CA 1
ATOM 836 C C . LEU A 1 104 ? 4.389 9.550 -17.612 1.00 90.69 104 LEU A C 1
ATOM 838 O O . LEU A 1 104 ? 3.739 9.827 -18.619 1.00 90.69 104 LEU A O 1
ATOM 842 N N . LEU A 1 105 ? 4.384 8.326 -17.074 1.00 90.19 105 LEU A N 1
ATOM 843 C CA . LEU A 1 105 ? 3.584 7.212 -17.586 1.00 90.19 105 LEU A CA 1
ATOM 844 C C . LEU A 1 105 ? 2.083 7.398 -17.318 1.00 90.19 105 LEU A C 1
ATOM 846 O O . LEU A 1 105 ? 1.263 7.051 -18.165 1.00 90.19 105 LEU A O 1
ATOM 850 N N . ASP A 1 106 ? 1.722 7.911 -16.142 1.00 90.62 106 ASP A N 1
ATOM 851 C CA . ASP A 1 106 ? 0.343 8.122 -15.698 1.00 90.62 106 ASP A CA 1
ATOM 852 C C . ASP A 1 106 ? 0.118 9.592 -15.296 1.00 90.62 106 ASP A C 1
ATOM 854 O O . ASP A 1 106 ? 0.100 9.897 -14.103 1.00 90.62 106 ASP A O 1
ATOM 858 N N . PRO A 1 107 ? -0.067 10.519 -16.258 1.00 88.75 107 PRO A N 1
ATOM 859 C CA . PRO A 1 107 ? -0.260 11.940 -15.956 1.00 88.75 107 PRO A CA 1
ATOM 860 C C . PRO A 1 107 ? -1.543 12.248 -15.173 1.00 88.75 107 PRO A C 1
ATOM 862 O O . PRO A 1 107 ? -1.626 13.293 -14.535 1.00 88.75 107 PRO A O 1
ATOM 865 N N . GLU A 1 108 ? -2.546 11.361 -15.223 1.00 89.50 108 GLU A N 1
ATOM 866 C CA . GLU A 1 108 ? -3.802 11.522 -14.476 1.00 89.50 108 GLU A CA 1
ATOM 867 C C . GLU A 1 108 ? -3.562 11.406 -12.965 1.00 89.50 108 GLU A C 1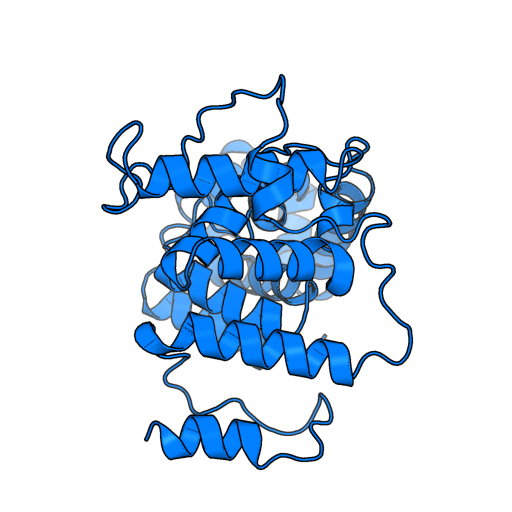
ATOM 869 O O . GLU A 1 108 ? -4.128 12.172 -12.187 1.00 89.50 108 GLU A O 1
ATOM 874 N N . VAL A 1 109 ? -2.720 10.456 -12.548 1.00 90.00 109 VAL A N 1
ATOM 875 C CA . VAL A 1 109 ? -2.305 10.306 -11.144 1.00 90.00 109 VAL A CA 1
ATOM 876 C C . VAL A 1 109 ? -1.114 11.210 -10.823 1.00 90.00 109 VAL A C 1
ATOM 878 O O . VAL A 1 109 ? -1.052 11.804 -9.747 1.00 90.00 109 VAL A O 1
ATOM 881 N N . GLY A 1 110 ? -0.156 11.308 -11.745 1.00 87.12 110 GLY A N 1
ATOM 882 C CA . GLY A 1 110 ? 1.112 11.995 -11.550 1.00 87.12 110 GLY A CA 1
ATOM 883 C C . GLY A 1 110 ? 1.879 11.449 -10.342 1.00 87.12 110 GLY A C 1
ATOM 884 O O . GLY A 1 110 ? 1.911 10.244 -10.077 1.00 87.12 110 GLY A O 1
ATOM 885 N N . TYR A 1 111 ? 2.508 12.350 -9.587 1.00 82.44 111 TYR A N 1
ATOM 886 C CA . TYR A 1 111 ? 3.032 12.035 -8.262 1.00 82.44 111 TYR A CA 1
ATOM 887 C C . TYR A 1 111 ? 1.958 12.247 -7.187 1.00 82.44 111 TYR A C 1
ATOM 889 O O . TYR A 1 111 ? 1.571 13.382 -6.906 1.00 82.44 111 TYR A O 1
ATOM 897 N N . CYS A 1 112 ? 1.528 11.161 -6.541 1.00 82.06 112 CYS A N 1
ATOM 898 C CA . CYS A 1 112 ? 0.602 11.209 -5.411 1.00 82.06 112 CYS A CA 1
ATOM 899 C C . CYS A 1 112 ? 1.314 10.901 -4.083 1.00 82.06 112 CYS A C 1
ATOM 901 O O . CYS A 1 112 ? 2.154 9.996 -3.998 1.00 82.06 112 CYS A O 1
ATOM 903 N N . GLN A 1 113 ? 0.963 11.637 -3.022 1.00 83.38 113 GLN A N 1
ATOM 904 C CA . GLN A 1 113 ? 1.522 11.421 -1.688 1.00 83.38 113 GLN A CA 1
ATOM 905 C C . GLN A 1 113 ? 1.213 9.998 -1.205 1.00 83.38 113 GLN A C 1
ATOM 907 O O . GLN A 1 113 ? 0.072 9.548 -1.202 1.00 83.38 113 GLN A O 1
ATOM 912 N N . GLY A 1 114 ? 2.256 9.287 -0.779 1.00 88.06 114 GLY A N 1
ATOM 913 C CA . GLY A 1 114 ? 2.159 7.900 -0.328 1.00 88.06 114 GLY A CA 1
ATOM 914 C C . GLY A 1 114 ? 2.682 6.878 -1.338 1.00 88.06 114 GLY A C 1
ATOM 915 O O . GLY A 1 114 ? 3.244 5.864 -0.923 1.00 88.06 114 GLY A O 1
ATOM 916 N N . LEU A 1 115 ? 2.635 7.180 -2.643 1.00 91.69 115 LEU A N 1
ATOM 917 C CA . LEU A 1 115 ? 3.122 6.276 -3.695 1.00 91.69 115 LEU A CA 1
ATOM 918 C C . LEU A 1 115 ? 4.627 5.988 -3.574 1.00 91.69 115 LEU A C 1
ATOM 920 O O . LEU A 1 115 ? 5.084 4.882 -3.862 1.00 91.69 115 LEU A O 1
ATOM 924 N N . SER A 1 116 ? 5.395 6.957 -3.068 1.00 93.75 116 SER A N 1
ATOM 925 C CA . SER A 1 116 ? 6.824 6.796 -2.794 1.00 93.75 116 SER A CA 1
ATOM 926 C C . SER A 1 116 ? 7.126 5.665 -1.811 1.00 93.75 116 SER A C 1
ATOM 928 O O . SER A 1 116 ? 8.155 5.010 -1.945 1.00 93.75 116 SER A O 1
ATOM 930 N N . PHE A 1 117 ? 6.231 5.371 -0.865 1.00 95.75 117 PHE A N 1
ATOM 931 C CA . PHE A 1 117 ? 6.406 4.234 0.037 1.00 95.75 117 PHE A CA 1
ATOM 932 C C . PHE A 1 117 ? 6.224 2.899 -0.685 1.00 95.75 117 PHE A C 1
ATOM 934 O O . PHE A 1 117 ? 7.004 1.982 -0.442 1.00 95.75 117 PHE A O 1
ATOM 941 N N . ILE A 1 118 ? 5.261 2.802 -1.609 1.00 96.25 118 ILE A N 1
ATOM 942 C CA . ILE A 1 118 ? 5.071 1.598 -2.429 1.00 96.25 118 ILE A CA 1
ATOM 943 C C . ILE A 1 118 ? 6.318 1.343 -3.278 1.00 96.25 118 ILE A C 1
ATOM 945 O O . ILE A 1 118 ? 6.906 0.264 -3.209 1.00 96.25 118 ILE A O 1
ATOM 949 N N . ALA A 1 119 ? 6.776 2.363 -4.009 1.00 95.94 119 ALA A N 1
ATOM 950 C CA . ALA A 1 119 ? 7.989 2.283 -4.821 1.00 95.94 119 ALA A CA 1
ATOM 951 C C . ALA A 1 119 ? 9.234 1.957 -3.974 1.00 95.94 119 ALA A C 1
ATOM 953 O O . ALA A 1 119 ? 10.054 1.126 -4.363 1.00 95.94 119 ALA A O 1
ATOM 954 N N . GLY A 1 120 ? 9.349 2.551 -2.783 1.00 95.62 120 GLY A N 1
ATOM 955 C CA . GLY A 1 120 ? 10.443 2.283 -1.853 1.00 95.62 120 GLY A CA 1
ATOM 956 C C . GLY A 1 120 ? 10.469 0.833 -1.364 1.00 95.62 120 GLY A C 1
ATOM 957 O O . GLY A 1 120 ? 11.537 0.231 -1.320 1.00 95.62 120 GLY A O 1
ATOM 958 N N . VAL A 1 121 ? 9.314 0.234 -1.045 1.00 96.88 121 VAL A N 1
ATOM 959 C CA . VAL A 1 121 ? 9.240 -1.185 -0.645 1.00 96.88 121 VAL A CA 1
ATOM 960 C C . VAL A 1 121 ? 9.670 -2.104 -1.786 1.00 96.88 121 VAL A C 1
ATOM 962 O O . VAL A 1 121 ? 10.387 -3.075 -1.534 1.00 96.88 121 VAL A O 1
ATOM 965 N N . LEU A 1 122 ? 9.282 -1.798 -3.027 1.00 97.25 122 LEU A N 1
ATOM 966 C CA . LEU A 1 122 ? 9.712 -2.561 -4.201 1.00 97.25 122 LEU A CA 1
ATOM 967 C C . LEU A 1 122 ? 11.234 -2.484 -4.378 1.00 97.25 122 LEU A C 1
ATOM 969 O O . LEU A 1 122 ? 11.882 -3.526 -4.441 1.00 97.25 122 LEU A O 1
ATOM 973 N N . LEU A 1 123 ? 11.817 -1.282 -4.339 1.00 96.19 123 LEU A N 1
ATOM 974 C CA . LEU A 1 123 ? 13.269 -1.067 -4.447 1.00 96.19 123 LEU A CA 1
ATOM 975 C C . LEU A 1 123 ? 14.100 -1.820 -3.405 1.00 96.19 123 LEU A C 1
ATOM 977 O O . LEU A 1 123 ? 15.238 -2.190 -3.671 1.00 96.19 123 LEU A O 1
ATOM 981 N N . LEU A 1 124 ? 13.554 -2.059 -2.213 1.00 95.44 124 LEU A N 1
ATOM 982 C CA . LEU A 1 124 ? 14.255 -2.832 -1.185 1.00 95.44 124 LEU A CA 1
ATOM 983 C C . LEU A 1 124 ? 14.392 -4.324 -1.525 1.00 95.44 124 LEU A C 1
ATOM 985 O O . LEU A 1 124 ? 15.143 -5.024 -0.845 1.00 95.44 124 LEU A O 1
ATOM 989 N N . HIS A 1 125 ? 13.660 -4.821 -2.525 1.00 95.12 125 HIS A N 1
ATOM 990 C CA . HIS A 1 125 ? 13.579 -6.246 -2.851 1.00 95.12 125 HIS A CA 1
ATOM 991 C C . HIS A 1 125 ? 13.939 -6.577 -4.306 1.00 95.12 125 HIS A C 1
ATOM 993 O O . HIS A 1 125 ? 13.997 -7.759 -4.640 1.00 95.12 125 HIS A O 1
ATOM 999 N N . MET A 1 126 ? 14.171 -5.588 -5.173 1.00 95.62 126 MET A N 1
ATOM 1000 C CA . MET A 1 126 ? 14.531 -5.800 -6.581 1.00 95.62 126 MET A CA 1
ATOM 1001 C C . MET A 1 126 ? 15.278 -4.597 -7.174 1.00 95.62 126 MET A C 1
ATOM 1003 O O . MET A 1 126 ? 15.348 -3.537 -6.555 1.00 95.62 126 MET A O 1
ATOM 1007 N N . GLY A 1 127 ? 15.835 -4.764 -8.378 1.00 95.69 127 GLY A N 1
ATOM 1008 C CA . GLY A 1 127 ? 16.488 -3.676 -9.109 1.00 95.69 127 GLY A CA 1
ATOM 1009 C C . GLY A 1 127 ? 15.515 -2.568 -9.529 1.00 95.69 127 GLY A C 1
ATOM 1010 O O . GLY A 1 127 ? 14.305 -2.769 -9.566 1.00 95.69 127 GLY A O 1
ATOM 1011 N N . GLU A 1 128 ? 16.042 -1.396 -9.879 1.00 95.69 128 GLU A N 1
ATOM 1012 C CA . GLU A 1 128 ? 15.245 -0.200 -10.201 1.00 95.69 128 GLU A CA 1
ATOM 1013 C C . GLU A 1 128 ? 14.246 -0.420 -11.353 1.00 95.69 128 GLU A C 1
ATOM 1015 O O . GLU A 1 128 ? 13.061 -0.123 -11.216 1.00 95.69 128 GLU A O 1
ATOM 1020 N N . GLU A 1 129 ? 14.698 -0.999 -12.469 1.00 94.56 129 GLU A N 1
ATOM 1021 C CA . GLU A 1 129 ? 13.845 -1.265 -13.638 1.00 94.56 129 GLU A CA 1
ATOM 1022 C C . GLU A 1 129 ? 12.766 -2.318 -13.334 1.00 94.56 129 GLU A C 1
ATOM 1024 O O . GLU A 1 129 ? 11.611 -2.190 -13.746 1.00 94.56 129 GLU A O 1
ATOM 1029 N N . ASP A 1 130 ? 13.111 -3.327 -12.536 1.00 95.88 130 ASP A N 1
ATOM 1030 C CA . ASP A 1 130 ? 12.156 -4.323 -12.058 1.00 95.88 130 ASP A CA 1
ATOM 1031 C C . ASP A 1 130 ? 11.106 -3.704 -11.137 1.00 95.88 130 ASP A C 1
ATOM 1033 O O . ASP A 1 130 ? 9.912 -3.961 -11.295 1.00 95.88 130 ASP A O 1
ATOM 1037 N N . ALA A 1 131 ? 11.535 -2.845 -10.209 1.00 97.19 131 ALA A N 1
ATOM 1038 C CA . ALA A 1 131 ? 10.645 -2.123 -9.313 1.00 97.19 131 ALA A CA 1
ATOM 1039 C C . ALA A 1 131 ? 9.672 -1.240 -10.103 1.00 97.19 131 ALA A C 1
ATOM 1041 O O . ALA A 1 131 ? 8.510 -1.132 -9.720 1.00 97.19 131 ALA A O 1
ATOM 1042 N N . PHE A 1 132 ? 10.101 -0.670 -11.234 1.00 95.69 132 PHE A N 1
ATOM 1043 C CA . PHE A 1 132 ? 9.239 0.138 -12.095 1.00 95.69 132 PHE A CA 1
ATOM 1044 C C . PHE A 1 132 ? 8.171 -0.718 -12.769 1.00 95.69 132 PHE A C 1
ATOM 1046 O O . PHE A 1 132 ? 6.988 -0.373 -12.747 1.00 95.69 132 PHE A O 1
ATOM 1053 N N . ASN A 1 133 ? 8.566 -1.867 -13.319 1.00 94.69 133 ASN A N 1
ATOM 1054 C CA . ASN A 1 133 ? 7.629 -2.804 -13.933 1.00 94.69 133 ASN A CA 1
ATOM 1055 C C . ASN A 1 133 ? 6.623 -3.351 -12.913 1.00 94.69 133 ASN A C 1
ATOM 1057 O O . ASN A 1 133 ? 5.429 -3.417 -13.206 1.00 94.69 133 ASN A O 1
ATOM 1061 N N . MET A 1 134 ? 7.074 -3.657 -11.697 1.00 95.75 134 MET A N 1
ATOM 1062 C CA . MET A 1 134 ? 6.200 -4.102 -10.613 1.00 95.75 134 MET A CA 1
ATOM 1063 C C . MET A 1 134 ? 5.286 -2.986 -10.098 1.00 95.75 134 MET A C 1
ATOM 1065 O O . MET A 1 134 ? 4.127 -3.249 -9.785 1.00 95.75 134 MET A O 1
ATOM 1069 N N . LEU A 1 135 ? 5.753 -1.735 -10.056 1.00 95.69 135 LEU A N 1
ATOM 1070 C CA . LEU A 1 135 ? 4.914 -0.584 -9.724 1.00 95.69 135 LEU A CA 1
ATOM 1071 C C . LEU A 1 135 ? 3.817 -0.389 -10.775 1.00 95.69 135 LEU A C 1
ATOM 1073 O O . LEU A 1 135 ? 2.650 -0.247 -10.420 1.00 95.69 135 LEU A O 1
ATOM 1077 N N . LYS A 1 136 ? 4.170 -0.443 -12.065 1.00 93.38 136 LYS A N 1
ATOM 1078 C CA . LYS A 1 136 ? 3.208 -0.398 -13.175 1.00 93.38 136 LYS A CA 1
ATOM 1079 C C . LYS A 1 136 ? 2.157 -1.499 -13.029 1.00 93.38 136 LYS A C 1
ATOM 1081 O O . LYS A 1 136 ? 0.970 -1.203 -13.134 1.00 93.38 136 LYS A O 1
ATOM 1086 N N . PHE A 1 137 ? 2.590 -2.716 -12.705 1.00 93.31 137 PHE A N 1
ATOM 1087 C CA . PHE A 1 137 ? 1.699 -3.845 -12.462 1.00 93.31 137 PHE A CA 1
ATOM 1088 C C . PHE A 1 137 ? 0.725 -3.598 -11.300 1.00 93.31 137 PHE A C 1
ATOM 1090 O O . PHE A 1 137 ? -0.487 -3.738 -11.459 1.00 93.31 137 PHE A O 1
ATOM 1097 N N . LEU A 1 138 ? 1.222 -3.159 -10.138 1.00 94.62 138 LEU A N 1
ATOM 1098 C CA . LEU A 1 138 ? 0.360 -2.835 -8.994 1.00 94.62 138 LEU A CA 1
ATOM 1099 C C . LEU A 1 138 ? -0.676 -1.759 -9.353 1.00 94.62 138 LEU A C 1
ATOM 1101 O O . LEU A 1 138 ? -1.836 -1.826 -8.948 1.00 94.62 138 LEU A O 1
ATOM 1105 N N . MET A 1 139 ? -0.262 -0.756 -10.121 1.00 93.25 139 MET A N 1
ATOM 1106 C CA . MET A 1 139 ? -1.093 0.402 -10.416 1.00 93.25 139 MET A CA 1
ATOM 1107 C C . MET A 1 139 ? -2.149 0.118 -11.488 1.00 93.25 139 MET A C 1
ATOM 1109 O O . MET A 1 139 ? -3.314 0.465 -11.282 1.00 93.25 139 MET A O 1
ATOM 1113 N N . TYR A 1 140 ? -1.775 -0.523 -12.595 1.00 90.75 140 TYR A N 1
ATOM 1114 C CA . TYR A 1 140 ? -2.664 -0.779 -13.731 1.00 90.75 140 TYR A CA 1
ATOM 1115 C C . TYR A 1 140 ? -3.356 -2.136 -13.640 1.00 90.75 140 TYR A C 1
ATOM 1117 O O . TYR A 1 140 ? -4.586 -2.186 -13.633 1.00 90.75 140 TYR A O 1
ATOM 1125 N N . ASP A 1 141 ? -2.587 -3.219 -13.534 1.00 89.56 141 ASP A N 1
ATOM 1126 C CA . ASP A 1 141 ? -3.114 -4.584 -13.588 1.00 89.56 141 ASP A CA 1
ATOM 1127 C C . ASP A 1 141 ? -3.900 -4.939 -12.330 1.00 89.56 141 ASP A C 1
ATOM 1129 O O . ASP A 1 141 ? -5.010 -5.456 -12.416 1.00 89.56 141 ASP A O 1
ATOM 1133 N N . MET A 1 142 ? -3.373 -4.586 -11.157 1.00 89.94 142 MET A N 1
ATOM 1134 C CA . MET A 1 142 ? -4.095 -4.737 -9.890 1.00 89.94 142 MET A CA 1
ATOM 1135 C C . MET A 1 142 ? -5.041 -3.566 -9.581 1.00 89.94 142 MET A C 1
ATOM 1137 O O . MET A 1 142 ? -5.763 -3.592 -8.584 1.00 89.94 142 MET A O 1
ATOM 1141 N N . GLY A 1 143 ? -5.050 -2.527 -10.420 1.00 90.94 143 GLY A N 1
ATOM 1142 C CA . GLY A 1 143 ? -5.973 -1.399 -10.314 1.00 90.94 143 GLY A CA 1
ATOM 1143 C C . GLY A 1 143 ? -5.745 -0.470 -9.118 1.00 90.94 143 GLY A C 1
ATOM 1144 O O . GLY A 1 143 ? -6.631 0.340 -8.824 1.00 90.94 143 GLY A O 1
ATOM 1145 N N . LEU A 1 144 ? -4.588 -0.534 -8.446 1.00 93.69 144 LEU A N 1
ATOM 1146 C CA . LEU A 1 144 ? -4.298 0.300 -7.276 1.00 93.69 144 LEU A CA 1
ATOM 1147 C C . LEU A 1 144 ? -4.292 1.796 -7.625 1.00 93.69 144 LEU A C 1
ATOM 1149 O O . LEU A 1 144 ? -4.633 2.615 -6.778 1.00 93.69 144 LEU A O 1
ATOM 1153 N N . ARG A 1 145 ? -4.022 2.177 -8.886 1.00 93.44 145 ARG A N 1
ATOM 1154 C CA . ARG A 1 145 ? -4.038 3.584 -9.336 1.00 93.44 145 ARG A CA 1
ATOM 1155 C C . ARG A 1 145 ? -5.338 4.316 -9.026 1.00 93.44 145 ARG A C 1
ATOM 1157 O O . ARG A 1 145 ? -5.329 5.521 -8.797 1.00 93.44 145 ARG A O 1
ATOM 1164 N N . LYS A 1 146 ? -6.458 3.587 -8.991 1.00 93.31 146 LYS A N 1
ATOM 1165 C CA . LYS A 1 146 ? -7.803 4.138 -8.800 1.00 93.31 146 LYS A CA 1
ATOM 1166 C C . LYS A 1 146 ? -7.919 4.961 -7.513 1.00 93.31 146 LYS A C 1
ATOM 1168 O O . LYS A 1 146 ? -8.587 5.987 -7.533 1.00 93.31 146 LYS A O 1
ATOM 1173 N N . GLN A 1 147 ? -7.245 4.551 -6.435 1.00 94.62 147 GLN A N 1
ATOM 1174 C CA . GLN A 1 147 ? -7.285 5.252 -5.143 1.00 94.62 147 GLN A CA 1
ATOM 1175 C C . GLN A 1 147 ? -6.382 6.497 -5.085 1.00 94.62 147 GLN A C 1
ATOM 1177 O O . GLN A 1 147 ? -6.517 7.292 -4.165 1.00 94.62 147 GLN A O 1
ATOM 1182 N N . TYR A 1 148 ? -5.465 6.662 -6.045 1.00 94.19 148 TYR A N 1
ATOM 1183 C CA . TYR A 1 148 ? -4.535 7.796 -6.116 1.00 94.19 148 TYR A CA 1
ATOM 1184 C C . TYR A 1 148 ? -4.996 8.896 -7.081 1.00 94.19 148 TYR A C 1
ATOM 1186 O O . TYR A 1 148 ? -4.289 9.888 -7.253 1.00 94.19 148 TYR A O 1
ATOM 1194 N N . ARG A 1 149 ? -6.156 8.727 -7.731 1.00 93.00 149 ARG A N 1
ATOM 1195 C CA . ARG A 1 149 ? -6.721 9.747 -8.623 1.00 93.00 149 ARG A CA 1
ATOM 1196 C C . ARG A 1 149 ? -7.021 11.032 -7.832 1.00 93.00 149 ARG A C 1
ATOM 1198 O O . ARG A 1 149 ? -7.428 10.931 -6.674 1.00 93.00 149 ARG A O 1
ATOM 1205 N N . PRO A 1 150 ? -6.884 12.226 -8.439 1.00 90.88 150 PRO A N 1
ATOM 1206 C CA . PRO A 1 150 ? -7.046 13.499 -7.728 1.00 90.88 150 PRO A CA 1
ATOM 1207 C C . PRO A 1 150 ? -8.409 13.688 -7.050 1.00 90.88 150 PRO A C 1
ATOM 1209 O O . PRO A 1 150 ? -8.494 14.362 -6.030 1.00 90.88 150 PRO A O 1
ATOM 1212 N N . ASP A 1 151 ? -9.467 13.079 -7.597 1.00 91.56 151 ASP A N 1
ATOM 1213 C CA . ASP A 1 151 ? -10.824 13.141 -7.042 1.00 91.56 151 ASP A CA 1
ATOM 1214 C C . ASP A 1 151 ? -10.990 12.358 -5.725 1.00 91.56 151 ASP A C 1
ATOM 1216 O O . ASP A 1 151 ? -11.960 12.574 -5.000 1.00 91.56 151 ASP A O 1
ATOM 1220 N N . MET A 1 152 ? -10.051 11.456 -5.405 1.00 92.69 152 MET A N 1
ATOM 1221 C CA . MET A 1 152 ? -10.057 10.574 -4.233 1.00 92.69 152 MET A CA 1
ATOM 1222 C C . MET A 1 152 ? -11.361 9.776 -4.047 1.00 92.69 152 MET A C 1
ATOM 1224 O O . MET A 1 152 ? -11.593 9.219 -2.972 1.00 92.69 152 MET A O 1
ATOM 1228 N N . ILE A 1 153 ? -12.210 9.652 -5.076 1.00 95.94 153 ILE A N 1
ATOM 1229 C CA . ILE A 1 153 ? -13.545 9.037 -4.956 1.00 95.94 153 ILE A CA 1
ATOM 1230 C C . ILE A 1 153 ? -13.415 7.576 -4.534 1.00 95.94 153 ILE A C 1
ATOM 1232 O O . ILE A 1 153 ? -14.110 7.106 -3.637 1.00 95.94 153 ILE A O 1
ATOM 1236 N N . ILE A 1 154 ? -12.482 6.855 -5.151 1.00 96.38 154 ILE A N 1
ATOM 1237 C CA . ILE A 1 154 ? -12.256 5.438 -4.860 1.00 96.38 154 ILE A CA 1
ATOM 1238 C C . ILE A 1 154 ? -11.723 5.257 -3.441 1.00 96.38 154 ILE A C 1
ATOM 1240 O O . ILE A 1 154 ? -12.154 4.337 -2.752 1.00 96.38 154 ILE A O 1
ATOM 1244 N N . LEU A 1 155 ? -10.854 6.154 -2.974 1.00 96.62 155 LEU A N 1
ATOM 1245 C CA . LEU A 1 155 ? -10.378 6.131 -1.596 1.00 96.62 155 LEU A CA 1
ATOM 1246 C C . LEU A 1 155 ? -11.531 6.368 -0.606 1.00 96.62 155 LEU A C 1
ATOM 1248 O O . LEU A 1 155 ? -11.638 5.653 0.385 1.00 96.62 155 LEU A O 1
ATOM 1252 N N . GLN A 1 156 ? -12.438 7.310 -0.888 1.00 97.50 156 GLN A N 1
ATOM 1253 C CA . GLN A 1 156 ? -13.628 7.542 -0.057 1.00 97.50 156 GLN A CA 1
ATOM 1254 C C . GLN A 1 156 ? -14.566 6.326 -0.038 1.00 97.50 156 GLN A C 1
ATOM 1256 O O . GLN A 1 156 ? -15.054 5.936 1.024 1.00 97.50 156 GLN A O 1
ATOM 1261 N N . ILE A 1 157 ? -14.760 5.665 -1.184 1.00 97.81 157 ILE A N 1
ATOM 1262 C CA . ILE A 1 157 ? -15.507 4.401 -1.259 1.00 97.81 157 ILE A CA 1
ATOM 1263 C C . ILE A 1 157 ? -14.826 3.330 -0.399 1.00 97.81 157 ILE A C 1
ATOM 1265 O O . ILE A 1 157 ? -15.509 2.639 0.354 1.00 97.81 157 ILE A O 1
ATOM 1269 N N . GLN A 1 158 ? -13.495 3.223 -0.436 1.00 98.06 158 GLN A N 1
ATOM 1270 C CA . GLN A 1 158 ? -12.756 2.289 0.417 1.00 98.06 158 GLN A CA 1
ATOM 1271 C C . GLN A 1 158 ? -12.917 2.617 1.910 1.00 98.06 158 GLN A C 1
ATOM 1273 O O . GLN A 1 158 ? -13.083 1.704 2.719 1.00 98.06 158 GLN A O 1
ATOM 1278 N N . MET A 1 159 ? -12.937 3.899 2.297 1.00 98.31 159 MET A N 1
ATOM 1279 C CA . MET A 1 159 ? -13.217 4.299 3.684 1.00 98.31 159 MET A CA 1
ATOM 1280 C C . MET A 1 159 ? -14.613 3.842 4.120 1.00 98.31 159 MET A C 1
ATOM 1282 O O . MET A 1 159 ? -14.771 3.274 5.202 1.00 98.31 159 MET A O 1
ATOM 1286 N N . TYR A 1 160 ? -15.619 4.023 3.262 1.00 98.00 160 TYR A N 1
ATOM 1287 C CA . TYR A 1 160 ? -16.973 3.538 3.520 1.00 98.00 160 TYR A CA 1
ATOM 1288 C C . TYR A 1 160 ? -17.025 2.006 3.624 1.00 98.00 160 TYR A C 1
ATOM 1290 O O . TYR A 1 160 ? -17.599 1.473 4.573 1.00 98.00 160 TYR A O 1
ATOM 1298 N N . GLN A 1 161 ? -16.376 1.290 2.704 1.00 98.06 161 GLN A N 1
ATOM 1299 C CA . GLN A 1 161 ? -16.293 -0.173 2.726 1.00 98.06 161 GLN A CA 1
ATOM 1300 C C . GLN A 1 161 ? -15.654 -0.684 4.021 1.00 98.06 161 GLN A C 1
ATOM 1302 O O . GLN A 1 161 ? -16.185 -1.605 4.633 1.00 98.06 161 GLN A O 1
ATOM 1307 N N . LEU A 1 162 ? -14.567 -0.063 4.494 1.00 98.12 162 LEU A N 1
ATOM 1308 C CA . LEU A 1 162 ? -13.946 -0.437 5.766 1.00 98.12 162 LEU A CA 1
ATOM 1309 C C . LEU A 1 162 ? -14.895 -0.199 6.950 1.00 98.12 162 LEU A C 1
ATOM 1311 O O . LEU A 1 162 ? -14.996 -1.056 7.826 1.00 98.12 162 LEU A O 1
ATOM 1315 N N . SER A 1 163 ? -15.625 0.921 6.957 1.00 97.88 163 SER A N 1
ATOM 1316 C CA . SER A 1 163 ? -16.653 1.196 7.970 1.00 97.88 163 SER A CA 1
ATOM 1317 C C . SER A 1 163 ? -17.738 0.110 7.987 1.00 97.88 163 SER A C 1
ATOM 1319 O O . SER A 1 163 ? -18.077 -0.425 9.043 1.00 97.88 163 SER A O 1
ATOM 1321 N N . ARG A 1 164 ? -18.229 -0.298 6.810 1.00 97.88 164 ARG A N 1
ATOM 1322 C CA . ARG A 1 164 ? -19.220 -1.377 6.672 1.00 97.88 164 ARG A CA 1
ATOM 1323 C C . ARG A 1 164 ? -18.685 -2.738 7.109 1.00 97.88 164 ARG A C 1
ATOM 1325 O O . ARG A 1 164 ? -19.367 -3.458 7.827 1.00 97.88 164 ARG A O 1
ATOM 1332 N N . LEU A 1 165 ? -17.443 -3.062 6.772 1.00 96.75 165 LEU A N 1
ATOM 1333 C CA . LEU A 1 165 ? -16.812 -4.294 7.238 1.00 96.75 165 LEU A CA 1
ATOM 1334 C C . LEU A 1 165 ? -16.658 -4.309 8.770 1.00 96.75 165 LEU A C 1
ATOM 1336 O O . LEU A 1 165 ? -16.884 -5.336 9.407 1.00 96.75 165 LEU A O 1
ATOM 1340 N N . LEU A 1 166 ? -16.336 -3.171 9.393 1.00 96.81 166 LEU A N 1
ATOM 1341 C CA . LEU A 1 166 ? -16.332 -3.055 10.855 1.00 96.81 166 LEU A CA 1
ATOM 1342 C C . LEU A 1 166 ? -17.728 -3.236 11.448 1.00 96.81 166 LEU A C 1
ATOM 1344 O O . LEU A 1 166 ? -17.866 -3.925 12.457 1.00 96.81 166 LEU A O 1
ATOM 1348 N N . HIS A 1 167 ? -18.750 -2.654 10.824 1.00 96.94 167 HIS A N 1
ATOM 1349 C CA . HIS A 1 167 ? -20.144 -2.834 11.221 1.00 96.94 167 HIS A CA 1
ATOM 1350 C C . HIS A 1 167 ? -20.535 -4.318 11.229 1.00 96.94 167 HIS A C 1
ATOM 1352 O O . HIS A 1 167 ? -21.109 -4.788 12.214 1.00 96.94 167 HIS A O 1
ATOM 1358 N N . ASP A 1 168 ? -20.212 -5.041 10.156 1.00 95.31 168 ASP A N 1
ATOM 1359 C CA . ASP A 1 168 ? -20.675 -6.411 9.929 1.00 95.31 168 ASP A CA 1
ATOM 1360 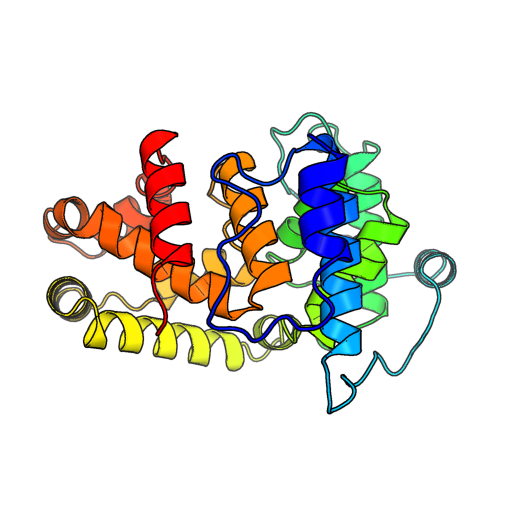C C . ASP A 1 168 ? -19.888 -7.440 10.762 1.00 95.31 168 ASP A C 1
ATOM 1362 O O . ASP A 1 168 ? -20.481 -8.346 11.345 1.00 95.31 168 ASP A O 1
ATOM 1366 N N . TYR A 1 169 ? -18.567 -7.275 10.905 1.00 93.25 169 TYR A N 1
ATOM 1367 C CA . TYR A 1 169 ? -17.711 -8.256 11.592 1.00 93.25 169 TYR A CA 1
ATOM 1368 C C . TYR A 1 169 ? -17.328 -7.866 13.025 1.00 93.25 169 TYR A C 1
ATOM 1370 O O . TYR A 1 169 ? -17.050 -8.731 13.864 1.00 93.25 169 TYR A O 1
ATOM 1378 N N . HIS A 1 170 ? -17.292 -6.571 13.343 1.00 94.62 170 HIS A N 1
ATOM 1379 C CA . HIS A 1 170 ? -16.796 -6.040 14.617 1.00 94.62 170 HIS A CA 1
ATOM 1380 C C . HIS A 1 170 ? -17.730 -4.974 15.202 1.00 94.62 170 HIS A C 1
ATOM 1382 O O . HIS A 1 170 ? -17.274 -3.928 15.661 1.00 94.62 170 HIS A O 1
ATOM 1388 N N . ARG A 1 171 ? -19.032 -5.291 15.269 1.00 96.25 171 ARG A N 1
ATOM 1389 C CA . ARG A 1 171 ? -20.117 -4.393 15.704 1.00 96.25 171 ARG A CA 1
ATOM 1390 C C . ARG A 1 171 ? -19.795 -3.530 16.926 1.00 96.25 171 ARG A C 1
ATOM 1392 O O . ARG A 1 171 ? -20.023 -2.333 16.892 1.00 96.25 171 ARG A O 1
ATOM 1399 N N . GLY A 1 172 ? -19.225 -4.116 17.983 1.00 96.75 172 GLY A N 1
ATOM 1400 C CA . GLY A 1 172 ? -18.871 -3.359 19.192 1.00 96.75 172 GLY A CA 1
ATOM 1401 C C . GLY A 1 172 ? -17.795 -2.287 18.970 1.00 96.75 172 GLY A C 1
ATOM 1402 O O . GLY A 1 172 ? -17.860 -1.234 19.586 1.00 96.75 172 GLY A O 1
ATOM 1403 N N . LEU A 1 173 ? -16.828 -2.530 18.076 1.00 97.00 173 LEU A N 1
ATOM 1404 C CA . LEU A 1 173 ? -15.830 -1.521 17.709 1.00 97.00 173 LEU A CA 1
ATOM 1405 C C . LEU A 1 173 ? -16.446 -0.449 16.801 1.00 97.00 173 LEU A C 1
ATOM 1407 O O . LEU A 1 173 ? -16.192 0.732 17.002 1.00 97.00 173 LEU A O 1
ATOM 1411 N N . TYR A 1 174 ? -17.291 -0.859 15.849 1.00 98.00 174 TYR A N 1
ATOM 1412 C CA . TYR A 1 174 ? -18.043 0.066 15.000 1.00 98.00 174 TYR A CA 1
ATOM 1413 C C . TYR A 1 174 ? -18.901 1.031 15.826 1.00 98.00 174 TYR A C 1
ATOM 1415 O O . TYR A 1 174 ? -18.781 2.236 15.652 1.00 98.00 174 TYR A O 1
ATOM 1423 N N . SER A 1 175 ? -19.719 0.523 16.755 1.00 98.06 175 SER A N 1
ATOM 1424 C CA . SER A 1 175 ? -20.592 1.365 17.581 1.00 98.06 175 SER A CA 1
ATOM 1425 C C . SER A 1 175 ? -19.803 2.330 18.459 1.00 98.06 175 SER A C 1
ATOM 1427 O O . SER A 1 175 ? -20.218 3.468 18.624 1.00 98.06 175 SER A O 1
ATOM 1429 N N . HIS A 1 176 ? -18.651 1.906 18.978 1.00 98.19 176 HIS A N 1
ATOM 1430 C CA . HIS A 1 176 ? -17.776 2.788 19.743 1.00 98.19 176 HIS A CA 1
ATOM 1431 C C . HIS A 1 176 ? -17.192 3.913 18.871 1.00 98.19 176 HIS A C 1
ATOM 1433 O O . HIS A 1 176 ? -17.218 5.075 19.259 1.00 98.19 176 HIS A O 1
ATOM 1439 N N . PHE A 1 177 ? -16.737 3.603 17.655 1.00 98.12 177 PHE A N 1
ATOM 1440 C CA . PHE A 1 177 ? -16.306 4.634 16.707 1.00 98.12 177 PHE A CA 1
ATOM 1441 C C . PHE A 1 177 ? -17.445 5.570 16.301 1.00 98.12 177 PHE A C 1
ATOM 1443 O O . PHE A 1 177 ? -17.232 6.775 16.255 1.00 98.12 177 PHE A O 1
ATOM 1450 N N . GLU A 1 178 ? -18.644 5.048 16.049 1.00 97.56 178 GLU A N 1
ATOM 1451 C CA . GLU A 1 178 ? -19.827 5.844 15.702 1.00 97.56 178 GLU A CA 1
ATOM 1452 C C . GLU A 1 178 ? -20.220 6.805 16.835 1.00 97.56 178 GLU A C 1
ATOM 1454 O O . GLU A 1 178 ? -20.453 7.981 16.575 1.00 97.56 178 GLU A O 1
ATOM 1459 N N . GLN A 1 179 ? -20.200 6.342 18.091 1.00 97.81 179 GLN A N 1
ATOM 1460 C CA . GLN A 1 179 ? -20.464 7.167 19.280 1.00 97.81 179 GLN A CA 1
ATOM 1461 C C . GLN A 1 179 ? -19.488 8.338 19.438 1.00 97.81 179 GLN A C 1
ATOM 1463 O O . GLN A 1 179 ? -19.869 9.381 19.961 1.00 97.81 179 GLN A O 1
ATOM 1468 N N . HIS A 1 180 ? -18.242 8.167 18.993 1.00 98.06 180 HIS A N 1
ATOM 1469 C CA . HIS A 1 180 ? -17.203 9.194 19.050 1.00 98.06 180 HIS A CA 1
ATOM 1470 C C . HIS A 1 180 ? -16.968 9.892 17.699 1.00 98.06 180 HIS A C 1
ATOM 1472 O O . HIS A 1 180 ? -15.961 10.579 17.547 1.00 98.06 180 HIS A O 1
ATOM 1478 N N . GLU A 1 181 ? -17.861 9.706 16.718 1.00 97.25 181 GLU A N 1
ATOM 1479 C CA . GLU A 1 181 ? -17.793 10.311 15.376 1.00 97.25 181 GLU A CA 1
ATOM 1480 C C . GLU A 1 181 ? -16.491 9.997 14.603 1.00 97.25 181 GLU A C 1
ATOM 1482 O O . GLU A 1 181 ? -15.984 10.787 13.803 1.00 97.25 181 GLU A O 1
ATOM 1487 N N . ILE A 1 182 ? -15.933 8.800 14.810 1.00 97.88 182 ILE A N 1
ATOM 1488 C CA . ILE A 1 182 ? -14.663 8.369 14.216 1.00 97.88 182 ILE A CA 1
ATOM 1489 C C . ILE A 1 182 ? -14.899 7.627 12.899 1.00 97.88 182 ILE A C 1
ATOM 1491 O O . ILE A 1 182 ? -15.129 6.417 12.853 1.00 97.88 182 ILE A O 1
ATOM 1495 N N . GLY A 1 183 ? -14.756 8.352 11.792 1.00 97.06 183 GLY A N 1
ATOM 1496 C CA . GLY A 1 183 ? -14.725 7.767 10.452 1.00 97.06 183 GLY A CA 1
ATOM 1497 C C . GLY A 1 183 ? -13.355 7.164 10.085 1.00 97.06 183 GLY A C 1
ATOM 1498 O O . GLY A 1 183 ? -12.320 7.691 10.504 1.00 97.06 183 GLY A O 1
ATOM 1499 N N . PRO A 1 184 ? -13.295 6.119 9.229 1.00 97.81 184 PRO A N 1
ATOM 1500 C CA . PRO A 1 184 ? -12.027 5.556 8.754 1.00 97.81 184 PRO A CA 1
ATOM 1501 C C . PRO A 1 184 ? -11.081 6.554 8.082 1.00 97.81 184 PRO A C 1
ATOM 1503 O O . PRO A 1 184 ? -9.866 6.395 8.178 1.00 97.81 184 PRO A O 1
ATOM 1506 N N . SER A 1 185 ? -11.598 7.618 7.465 1.00 96.88 185 SER A N 1
ATOM 1507 C CA . SER A 1 185 ? -10.785 8.676 6.849 1.00 96.88 185 SER A CA 1
ATOM 1508 C C . SER A 1 185 ? -9.803 9.336 7.828 1.00 96.88 185 SER A C 1
ATOM 1510 O O . SER A 1 185 ? -8.728 9.768 7.402 1.00 96.88 185 SER A O 1
ATOM 1512 N N . LEU A 1 186 ? -10.120 9.352 9.131 1.00 96.94 186 LEU A N 1
ATOM 1513 C CA . LEU A 1 186 ? -9.283 9.944 10.178 1.00 96.94 186 LEU A CA 1
ATOM 1514 C C . LEU A 1 186 ? -8.009 9.144 10.467 1.00 96.94 186 LEU A C 1
ATOM 1516 O O . LEU A 1 186 ? -7.040 9.732 10.950 1.00 96.94 186 LEU A O 1
ATOM 1520 N N . TYR A 1 187 ? -7.983 7.836 10.184 1.00 97.06 187 TYR A N 1
ATOM 1521 C CA . TYR A 1 187 ? -6.869 6.954 10.563 1.00 97.06 187 TYR A CA 1
ATOM 1522 C C . TYR A 1 187 ? -6.385 6.002 9.461 1.00 97.06 187 TYR A C 1
ATOM 1524 O O . TYR A 1 187 ? -5.200 5.680 9.425 1.00 97.06 187 TYR A O 1
ATOM 1532 N N . ALA A 1 188 ? -7.259 5.554 8.557 1.00 97.56 188 ALA A N 1
ATOM 1533 C CA . ALA A 1 188 ? -6.960 4.509 7.581 1.00 97.56 188 ALA A CA 1
ATOM 1534 C C . ALA A 1 188 ? -6.422 5.050 6.252 1.00 97.56 188 ALA A C 1
ATOM 1536 O O . ALA A 1 188 ? -5.799 4.297 5.510 1.00 97.56 188 ALA A O 1
ATOM 1537 N N . THR A 1 189 ? -6.585 6.342 5.951 1.00 96.81 189 THR A N 1
ATOM 1538 C CA . THR A 1 189 ? -6.061 6.951 4.713 1.00 96.81 189 THR A CA 1
ATOM 1539 C C . THR A 1 189 ? -4.587 6.586 4.442 1.00 96.81 189 THR A C 1
ATOM 1541 O O . THR A 1 189 ? -4.289 6.093 3.349 1.00 96.81 189 THR A O 1
ATOM 1544 N N . PRO A 1 190 ? -3.652 6.694 5.415 1.00 96.25 190 PRO A N 1
ATOM 1545 C CA . PRO A 1 190 ? -2.267 6.269 5.205 1.00 96.25 190 PRO A CA 1
ATOM 1546 C C . PRO A 1 190 ? -2.115 4.761 4.971 1.00 96.25 190 PRO A C 1
ATOM 1548 O O . PRO A 1 190 ? -1.197 4.345 4.267 1.00 96.25 190 PRO A O 1
ATOM 1551 N N . TRP A 1 191 ? -2.987 3.925 5.540 1.00 97.56 191 TRP A N 1
ATOM 1552 C CA . TRP A 1 191 ? -2.925 2.471 5.371 1.00 97.56 191 TRP A CA 1
ATOM 1553 C C . TRP A 1 191 ? -3.174 2.077 3.919 1.00 97.56 191 TRP A C 1
ATOM 1555 O O . TRP A 1 191 ? -2.399 1.297 3.372 1.00 97.56 191 TRP A O 1
ATOM 1565 N N . PHE A 1 192 ? -4.180 2.676 3.279 1.00 97.25 192 PHE A N 1
ATOM 1566 C CA . PHE A 1 192 ? -4.515 2.417 1.878 1.00 97.25 192 PHE A CA 1
ATOM 1567 C C . PHE A 1 192 ? -3.503 3.051 0.924 1.00 97.25 192 PHE A C 1
ATOM 1569 O O . PHE A 1 192 ? -2.967 2.362 0.057 1.00 97.25 192 PHE A O 1
ATOM 1576 N N . LEU A 1 193 ? -3.157 4.326 1.130 1.00 95.81 193 LEU A N 1
ATOM 1577 C CA . LEU A 1 193 ? -2.246 5.053 0.237 1.00 95.81 193 LEU A CA 1
ATOM 1578 C C . LEU A 1 193 ? -0.784 4.605 0.329 1.00 95.81 193 LEU A C 1
ATOM 1580 O O . LEU A 1 193 ? 0.003 4.916 -0.563 1.00 95.81 193 LEU A O 1
ATOM 1584 N N . THR A 1 194 ? -0.389 3.902 1.389 1.00 96.38 194 THR A N 1
ATOM 1585 C CA . THR A 1 194 ? 1.000 3.437 1.552 1.00 96.38 194 THR A CA 1
ATOM 1586 C C . THR A 1 194 ? 1.114 1.933 1.739 1.00 96.38 194 THR A C 1
ATOM 1588 O O . THR A 1 194 ? 2.211 1.452 1.995 1.00 96.38 194 THR A O 1
ATOM 1591 N N . ALA A 1 195 ? 0.010 1.182 1.644 1.00 96.69 195 ALA A N 1
ATOM 1592 C CA . ALA A 1 195 ? -0.040 -0.232 2.022 1.00 96.69 195 ALA A CA 1
ATOM 1593 C C . ALA A 1 195 ? 0.657 -0.473 3.380 1.00 96.69 195 ALA A C 1
ATOM 1595 O O . ALA A 1 195 ? 1.531 -1.328 3.514 1.00 96.69 195 ALA A O 1
ATOM 1596 N N . PHE A 1 196 ? 0.289 0.341 4.379 1.00 97.06 196 PHE A N 1
ATOM 1597 C CA . PHE A 1 196 ? 0.838 0.376 5.749 1.00 97.06 196 PHE A CA 1
ATOM 1598 C C . PHE A 1 196 ? 2.308 0.819 5.888 1.00 97.06 196 PHE A C 1
ATOM 1600 O O . PHE A 1 196 ? 2.787 1.024 7.003 1.00 97.06 196 PHE A O 1
ATOM 1607 N N . ALA A 1 197 ? 3.028 1.037 4.792 1.00 96.19 197 ALA A N 1
ATOM 1608 C CA . ALA A 1 197 ? 4.468 1.269 4.803 1.00 96.19 197 ALA A CA 1
ATOM 1609 C C . ALA A 1 197 ? 4.920 2.559 5.507 1.00 96.19 197 ALA A C 1
ATOM 1611 O O . ALA A 1 197 ? 6.063 2.652 5.940 1.00 96.19 197 ALA A O 1
ATOM 1612 N N . SER A 1 198 ? 4.041 3.550 5.642 1.00 93.94 198 SER A N 1
ATOM 1613 C CA . SER A 1 198 ? 4.376 4.824 6.294 1.00 93.94 198 SER A CA 1
ATOM 1614 C C . SER A 1 198 ? 4.562 4.738 7.809 1.00 93.94 198 SER A C 1
ATOM 1616 O O . SER A 1 198 ? 5.353 5.500 8.355 1.00 93.94 198 SER A O 1
ATOM 1618 N N . HIS A 1 199 ? 3.844 3.836 8.482 1.00 92.06 199 HIS A N 1
ATOM 1619 C CA . HIS A 1 199 ? 3.783 3.801 9.950 1.00 92.06 199 HIS A CA 1
ATOM 1620 C C . HIS A 1 199 ? 4.178 2.444 10.539 1.00 92.06 199 HIS A C 1
ATOM 1622 O O . HIS A 1 199 ? 4.524 2.373 11.715 1.00 92.06 199 HIS A O 1
ATOM 1628 N N . PHE A 1 200 ? 4.139 1.368 9.748 1.00 94.62 200 PHE A N 1
ATOM 1629 C CA . PHE A 1 200 ? 4.389 0.017 10.240 1.00 94.62 200 PHE A CA 1
ATOM 1630 C C . PHE A 1 200 ? 5.820 -0.452 9.943 1.00 94.62 200 PHE A C 1
ATOM 1632 O O . PHE A 1 200 ? 6.419 -0.042 8.945 1.00 94.62 200 PHE A O 1
ATOM 1639 N N . PRO A 1 201 ? 6.376 -1.363 10.764 1.00 93.19 201 PRO A N 1
ATOM 1640 C CA . PRO A 1 201 ? 7.707 -1.915 10.534 1.00 93.19 201 PRO A CA 1
ATOM 1641 C C . PRO A 1 201 ? 7.834 -2.602 9.168 1.00 93.19 201 PRO A C 1
ATOM 1643 O O . PRO A 1 201 ? 6.981 -3.403 8.785 1.00 93.19 201 PRO A O 1
ATOM 1646 N N . LEU A 1 202 ? 8.947 -2.370 8.461 1.00 92.31 202 LEU A N 1
ATOM 1647 C CA . LEU A 1 202 ? 9.184 -2.905 7.108 1.00 92.31 202 LEU A CA 1
ATOM 1648 C C . LEU A 1 202 ? 9.042 -4.432 7.007 1.00 92.31 202 LEU A C 1
ATOM 1650 O O . LEU A 1 202 ? 8.613 -4.945 5.976 1.00 92.31 202 LEU A O 1
ATOM 1654 N N . GLY A 1 203 ? 9.374 -5.163 8.077 1.00 90.62 203 GLY A N 1
ATOM 1655 C CA . GLY A 1 203 ? 9.168 -6.610 8.146 1.00 90.62 203 GLY A CA 1
ATOM 1656 C C . GLY A 1 203 ? 7.694 -7.001 8.015 1.00 90.62 203 GLY A C 1
ATOM 1657 O O . GLY A 1 203 ? 7.380 -7.906 7.250 1.00 90.62 203 GLY A O 1
ATOM 1658 N N . PHE A 1 204 ? 6.791 -6.287 8.694 1.00 92.56 204 PHE A N 1
ATOM 1659 C CA . PHE A 1 204 ? 5.342 -6.472 8.571 1.00 92.56 204 PHE A CA 1
ATOM 1660 C C . PHE A 1 204 ? 4.844 -6.049 7.190 1.00 92.56 204 PHE A C 1
ATOM 1662 O O . PHE A 1 204 ? 4.137 -6.804 6.527 1.00 92.56 204 PHE A O 1
ATOM 1669 N N . VAL A 1 205 ? 5.276 -4.876 6.726 1.00 95.19 205 VAL A N 1
ATOM 1670 C CA . VAL A 1 205 ? 4.889 -4.311 5.425 1.00 95.19 205 VAL A CA 1
ATOM 1671 C C . VAL A 1 205 ? 5.232 -5.272 4.290 1.00 95.19 205 VAL A C 1
ATOM 1673 O O . VAL A 1 205 ? 4.402 -5.525 3.425 1.00 95.19 205 VAL A O 1
ATOM 1676 N N . ALA A 1 206 ? 6.407 -5.899 4.318 1.00 93.19 206 ALA A N 1
ATOM 1677 C CA . ALA A 1 206 ? 6.772 -6.876 3.300 1.00 93.19 206 ALA A CA 1
ATOM 1678 C C . ALA A 1 206 ? 5.823 -8.090 3.266 1.00 93.19 206 ALA A C 1
ATOM 1680 O O . ALA A 1 206 ? 5.533 -8.610 2.193 1.00 93.19 206 ALA A O 1
ATOM 1681 N N . ARG A 1 207 ? 5.284 -8.508 4.419 1.00 91.94 207 ARG A N 1
ATOM 1682 C CA . ARG A 1 207 ? 4.283 -9.586 4.504 1.00 91.94 207 ARG A CA 1
ATOM 1683 C C . ARG A 1 207 ? 2.916 -9.142 3.992 1.00 91.94 207 ARG A C 1
ATOM 1685 O O . ARG A 1 207 ? 2.215 -9.952 3.393 1.00 91.94 207 ARG A O 1
ATOM 1692 N N . VAL A 1 208 ? 2.560 -7.871 4.181 1.00 93.69 208 VAL A N 1
ATOM 1693 C CA . VAL A 1 208 ? 1.378 -7.277 3.541 1.00 93.69 208 VAL A CA 1
ATOM 1694 C C . VAL A 1 208 ? 1.536 -7.291 2.021 1.00 93.69 208 VAL A C 1
ATOM 1696 O O . VAL A 1 208 ? 0.602 -7.670 1.326 1.00 93.69 208 VAL A O 1
ATOM 1699 N N . PHE A 1 209 ? 2.718 -6.963 1.495 1.00 95.31 209 PHE A N 1
ATOM 1700 C CA . PHE A 1 209 ? 2.981 -7.031 0.054 1.00 95.31 209 PHE A CA 1
ATOM 1701 C C . PHE A 1 209 ? 2.928 -8.468 -0.480 1.00 95.31 209 PHE A C 1
ATOM 1703 O O . PHE A 1 209 ? 2.359 -8.687 -1.544 1.00 95.31 209 PHE A O 1
ATOM 1710 N N . ASP A 1 210 ? 3.423 -9.459 0.272 1.00 91.88 210 ASP A N 1
ATOM 1711 C CA . ASP A 1 210 ? 3.256 -10.873 -0.096 1.00 91.88 210 ASP A CA 1
ATOM 1712 C C . ASP A 1 210 ? 1.768 -11.233 -0.289 1.00 91.88 210 ASP A C 1
ATOM 1714 O O . ASP A 1 210 ? 1.417 -11.957 -1.218 1.00 91.88 210 ASP A O 1
ATOM 1718 N N . MET A 1 211 ? 0.884 -10.717 0.574 1.00 90.31 211 MET A N 1
ATOM 1719 C CA . MET A 1 211 ? -0.567 -10.907 0.449 1.00 90.31 211 MET A CA 1
ATOM 1720 C C . MET A 1 211 ? -1.164 -10.091 -0.688 1.00 90.31 211 MET A C 1
ATOM 1722 O O . MET A 1 211 ? -2.033 -10.597 -1.384 1.00 90.31 211 MET A O 1
ATOM 1726 N N . LEU A 1 212 ? -0.696 -8.860 -0.886 1.00 92.38 212 LEU A N 1
ATOM 1727 C CA . LEU A 1 212 ? -1.138 -7.985 -1.965 1.00 92.38 212 LEU A CA 1
ATOM 1728 C C . LEU A 1 212 ? -0.917 -8.669 -3.320 1.00 92.38 212 LEU A C 1
ATOM 1730 O O . LEU A 1 212 ? -1.864 -8.820 -4.083 1.00 92.38 212 LEU A O 1
ATOM 1734 N N . PHE A 1 213 ? 0.289 -9.182 -3.579 1.00 90.75 213 PHE A N 1
ATOM 1735 C CA . PHE A 1 213 ? 0.603 -9.887 -4.827 1.00 90.75 213 PHE A CA 1
ATOM 1736 C C . PHE A 1 213 ? -0.141 -11.216 -4.998 1.00 90.75 213 PHE A C 1
ATOM 1738 O O . PHE A 1 213 ? -0.359 -11.648 -6.125 1.00 90.75 213 PHE A O 1
ATOM 1745 N N . LEU A 1 214 ? -0.529 -11.870 -3.902 1.00 87.06 214 LEU A N 1
ATOM 1746 C CA . LEU A 1 214 ? -1.215 -13.162 -3.950 1.00 87.06 214 LEU A CA 1
ATOM 1747 C C . LEU A 1 214 ? -2.744 -13.036 -4.056 1.00 87.06 214 LEU A C 1
ATOM 1749 O O . LEU A 1 214 ? -3.376 -13.826 -4.750 1.00 87.06 214 LEU A O 1
ATOM 1753 N N . GLN A 1 215 ? -3.337 -12.094 -3.323 1.00 84.69 215 GLN A N 1
ATOM 1754 C CA . GLN A 1 215 ? -4.785 -11.982 -3.098 1.00 84.69 215 GLN A CA 1
ATOM 1755 C C . GLN A 1 215 ? -5.394 -10.710 -3.699 1.00 84.69 215 GLN A C 1
ATOM 1757 O O . GLN A 1 215 ? -6.612 -10.561 -3.716 1.00 84.69 215 GLN A O 1
ATOM 1762 N N . GLY A 1 216 ? -4.573 -9.781 -4.185 1.00 88.25 216 GLY A N 1
ATOM 1763 C CA . GLY A 1 216 ? -5.033 -8.510 -4.725 1.00 88.25 216 GLY A CA 1
ATOM 1764 C C . GLY A 1 216 ? -5.205 -7.412 -3.670 1.00 88.25 216 GLY A C 1
ATOM 1765 O O . GLY A 1 216 ? -4.847 -7.560 -2.498 1.00 88.25 216 GLY A O 1
ATOM 1766 N N . SER A 1 217 ? -5.776 -6.278 -4.089 1.00 88.88 217 SER A N 1
ATOM 1767 C CA . SER A 1 217 ? -5.943 -5.073 -3.256 1.00 88.88 217 SER A CA 1
ATOM 1768 C C . SER A 1 217 ? -6.822 -5.279 -2.018 1.00 88.88 217 SER A C 1
ATOM 1770 O O . SER A 1 217 ? -6.698 -4.533 -1.048 1.00 88.88 217 SER A O 1
ATOM 1772 N N . GLU A 1 218 ? -7.674 -6.307 -2.007 1.00 90.31 218 GLU A N 1
ATOM 1773 C CA . GLU A 1 218 ? -8.485 -6.680 -0.841 1.00 90.31 218 GLU A CA 1
ATOM 1774 C C . GLU A 1 218 ? -7.646 -7.039 0.390 1.00 90.31 218 GLU A C 1
ATOM 1776 O O . GLU A 1 218 ? -8.113 -6.885 1.521 1.00 90.31 218 GLU A O 1
ATOM 1781 N N . ALA A 1 219 ? -6.391 -7.459 0.197 1.00 91.62 219 ALA A N 1
ATOM 1782 C CA . ALA A 1 219 ? -5.466 -7.730 1.291 1.00 91.62 219 ALA A CA 1
ATOM 1783 C C . ALA A 1 219 ? -5.347 -6.535 2.255 1.00 91.62 219 ALA A C 1
ATOM 1785 O O . ALA A 1 219 ? -5.251 -6.732 3.466 1.00 91.62 219 ALA A O 1
ATOM 1786 N N . ILE A 1 220 ? -5.430 -5.299 1.746 1.00 95.00 220 ILE A N 1
ATOM 1787 C CA . ILE A 1 220 ? -5.362 -4.081 2.565 1.00 95.00 220 ILE A CA 1
ATOM 1788 C C . ILE A 1 220 ? -6.536 -4.021 3.552 1.00 95.00 220 ILE A C 1
ATOM 1790 O O . ILE A 1 220 ? -6.325 -3.756 4.737 1.00 95.00 220 ILE A O 1
ATOM 1794 N N . PHE A 1 221 ? -7.755 -4.338 3.103 1.00 95.62 221 PHE A N 1
ATOM 1795 C CA . PHE A 1 221 ? -8.936 -4.396 3.968 1.00 95.62 221 PHE A CA 1
ATOM 1796 C C . PHE A 1 221 ? -8.814 -5.489 5.024 1.00 95.62 221 PHE A C 1
ATOM 1798 O O . PHE A 1 221 ? -9.077 -5.242 6.201 1.00 95.62 221 PHE A O 1
ATOM 1805 N N . ARG A 1 222 ? -8.380 -6.691 4.621 1.00 93.19 222 ARG A N 1
ATOM 1806 C CA . ARG A 1 222 ? -8.225 -7.823 5.546 1.00 93.19 222 ARG A CA 1
ATOM 1807 C C . ARG A 1 222 ? -7.213 -7.495 6.645 1.00 93.19 222 ARG A C 1
ATOM 1809 O O . ARG A 1 222 ? -7.481 -7.748 7.819 1.00 93.19 222 ARG A O 1
ATOM 1816 N N . VAL A 1 223 ? -6.084 -6.880 6.283 1.00 94.94 223 VAL A N 1
ATOM 1817 C CA . VAL A 1 223 ? -5.066 -6.429 7.242 1.00 94.94 223 VAL A CA 1
ATOM 1818 C C . VAL A 1 223 ? -5.622 -5.337 8.157 1.00 94.94 223 VAL A C 1
ATOM 1820 O O . VAL A 1 223 ? -5.479 -5.456 9.372 1.00 94.94 223 VAL A O 1
ATOM 1823 N N . ALA A 1 224 ? -6.306 -4.323 7.617 1.00 96.25 224 ALA A N 1
ATOM 1824 C CA . ALA A 1 224 ? -6.914 -3.255 8.415 1.00 96.25 224 ALA A CA 1
ATOM 1825 C C . ALA A 1 224 ? -7.907 -3.804 9.456 1.00 96.25 224 ALA A C 1
ATOM 1827 O O . ALA A 1 224 ? -7.821 -3.460 10.635 1.00 96.25 224 ALA A O 1
ATOM 1828 N N . LEU A 1 225 ?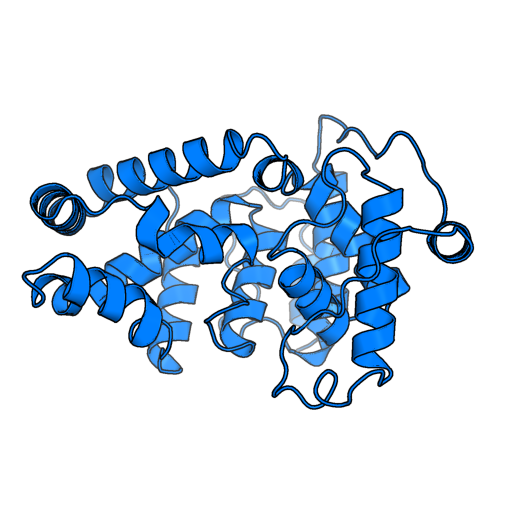 -8.803 -4.711 9.050 1.00 95.19 225 LEU A N 1
ATOM 1829 C CA . LEU A 1 225 ? -9.751 -5.358 9.961 1.00 95.19 225 LEU A CA 1
ATOM 1830 C C . LEU A 1 22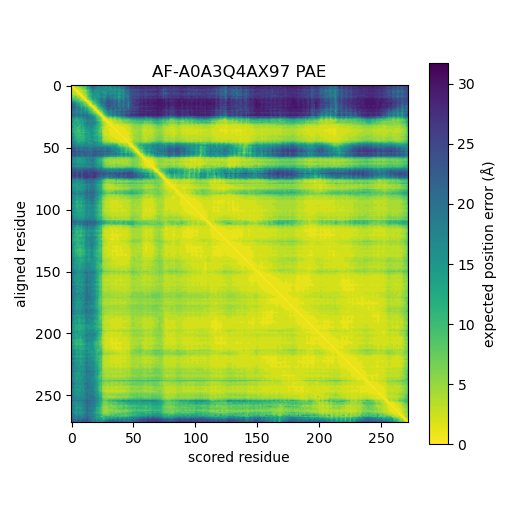5 ? -9.047 -6.205 11.018 1.00 95.19 225 LEU A C 1
ATOM 1832 O O . LEU A 1 225 ? -9.394 -6.118 12.193 1.00 95.19 225 LEU A O 1
ATOM 1836 N N . SER A 1 226 ? -8.053 -7.008 10.630 1.00 93.88 226 SER A N 1
ATOM 1837 C CA . SER A 1 226 ? -7.320 -7.856 11.575 1.00 93.88 226 SER A CA 1
ATOM 1838 C C . SER A 1 226 ? -6.555 -7.026 12.610 1.00 93.88 226 SER A C 1
ATOM 1840 O O . SER A 1 226 ? -6.586 -7.360 13.795 1.00 93.88 226 SER A O 1
ATOM 1842 N N . LEU A 1 227 ? -5.954 -5.904 12.201 1.00 95.00 227 LEU A N 1
ATOM 1843 C CA . LEU A 1 227 ? -5.298 -4.964 13.110 1.00 95.00 227 LEU A CA 1
ATOM 1844 C C . LEU A 1 227 ? -6.292 -4.361 14.107 1.00 95.00 227 LEU A C 1
ATOM 1846 O O . LEU A 1 227 ? -6.060 -4.425 15.315 1.00 95.00 227 LEU A O 1
ATOM 1850 N N . LEU A 1 228 ? -7.417 -3.831 13.625 1.00 95.56 228 LEU A N 1
ATOM 1851 C CA . LEU A 1 228 ? -8.452 -3.240 14.476 1.00 95.56 228 LEU A CA 1
ATOM 1852 C C . LEU A 1 228 ? -9.060 -4.273 15.434 1.00 95.56 228 LEU A C 1
ATOM 1854 O O . LEU A 1 228 ? -9.209 -4.011 16.627 1.00 95.56 228 LEU A O 1
ATOM 1858 N N . ARG A 1 229 ? -9.329 -5.489 14.949 1.00 92.81 229 ARG A N 1
ATOM 1859 C CA . ARG A 1 229 ? -9.796 -6.617 15.764 1.00 92.81 229 ARG A CA 1
ATOM 1860 C C . ARG A 1 229 ? -8.804 -6.973 16.863 1.00 92.81 229 ARG A C 1
ATOM 1862 O O . ARG A 1 229 ? -9.211 -7.154 18.008 1.00 92.81 229 ARG A O 1
ATOM 1869 N N . GLY A 1 230 ? -7.523 -7.092 16.515 1.00 91.31 230 GLY A N 1
ATOM 1870 C CA . GLY A 1 230 ? -6.457 -7.469 17.441 1.00 91.31 230 GLY A CA 1
ATOM 1871 C C . GLY A 1 230 ? -6.279 -6.474 18.588 1.00 91.31 230 GLY A C 1
ATOM 1872 O O . GLY A 1 230 ? -5.915 -6.883 19.687 1.00 91.31 230 GLY A O 1
ATOM 1873 N N . HIS A 1 231 ? -6.602 -5.199 18.354 1.00 94.12 231 HIS A N 1
ATOM 1874 C CA . HIS A 1 231 ? -6.476 -4.122 19.341 1.00 94.12 231 HIS A CA 1
ATOM 1875 C C . HIS A 1 231 ? -7.809 -3.691 19.952 1.00 94.12 231 HIS A C 1
ATOM 1877 O O . HIS A 1 231 ? -7.816 -2.809 20.807 1.00 94.12 231 HIS A O 1
ATOM 188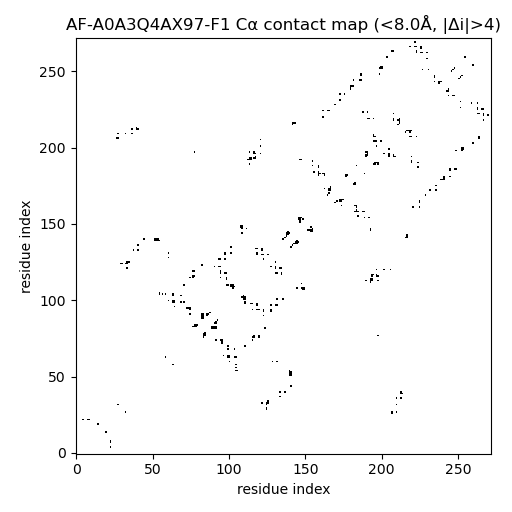3 N N . LYS A 1 232 ? -8.931 -4.321 19.578 1.00 94.44 232 LYS A N 1
ATOM 1884 C CA . LYS A 1 232 ? -10.271 -3.959 20.059 1.00 94.44 232 LYS A CA 1
ATOM 1885 C C . LYS A 1 232 ? -10.339 -3.758 21.584 1.00 94.44 232 LYS A C 1
ATOM 1887 O O . LYS A 1 232 ? -10.865 -2.727 21.983 1.00 94.44 232 LYS A O 1
ATOM 1892 N N . PRO A 1 233 ? -9.816 -4.659 22.445 1.00 94.88 233 PRO A N 1
ATOM 1893 C CA . PRO A 1 233 ? -9.916 -4.473 23.895 1.00 94.88 233 PRO A CA 1
ATOM 1894 C C . PRO A 1 233 ? -9.191 -3.230 24.418 1.00 94.88 233 PRO A C 1
ATOM 1896 O O . PRO A 1 233 ? -9.595 -2.706 25.445 1.00 94.88 233 PRO A O 1
ATOM 1899 N N . LEU A 1 234 ? -8.131 -2.786 23.736 1.00 95.62 234 LEU A N 1
ATOM 1900 C CA . LEU A 1 234 ? -7.371 -1.589 24.100 1.00 95.62 234 LEU A CA 1
ATOM 1901 C C . LEU A 1 234 ? -8.046 -0.331 23.559 1.00 95.62 234 LEU A C 1
ATOM 1903 O O . LEU A 1 234 ? -8.179 0.646 24.278 1.00 95.62 234 LEU A O 1
ATOM 1907 N N . ILE A 1 235 ? -8.538 -0.383 22.318 1.00 96.75 235 ILE A N 1
ATOM 1908 C CA . ILE A 1 235 ? -9.246 0.743 21.701 1.00 96.75 235 ILE A CA 1
ATOM 1909 C C . ILE A 1 235 ? -10.475 1.130 22.532 1.00 96.75 235 ILE A C 1
ATOM 1911 O O . ILE A 1 235 ? -10.675 2.307 22.792 1.00 96.75 235 ILE A O 1
ATOM 1915 N N . LEU A 1 236 ? -11.245 0.144 23.009 1.00 96.69 236 LEU A N 1
ATOM 1916 C CA . LEU A 1 236 ? -12.450 0.372 23.818 1.00 96.69 236 LEU A CA 1
ATOM 1917 C C . LEU A 1 236 ? -12.183 0.980 25.211 1.00 96.69 236 LEU A C 1
ATOM 1919 O O . LEU A 1 236 ? -13.140 1.274 25.916 1.00 96.69 236 LEU A O 1
ATOM 1923 N N . GLN A 1 237 ? -10.922 1.128 25.634 1.00 96.88 237 GLN A N 1
ATOM 1924 C CA . GLN A 1 237 ? -10.563 1.798 26.896 1.00 96.88 237 GLN A CA 1
ATOM 1925 C C . GLN A 1 237 ? -10.440 3.318 26.743 1.00 96.88 237 GLN A C 1
ATOM 1927 O O . GLN A 1 237 ? -10.307 4.026 27.737 1.00 96.88 237 GLN A O 1
ATOM 1932 N N . HIS A 1 238 ? -10.435 3.819 25.510 1.00 97.00 238 HIS A N 1
ATOM 1933 C CA . HIS A 1 238 ? -10.334 5.238 25.212 1.00 97.00 238 HIS A CA 1
ATOM 1934 C C . HIS A 1 238 ? -11.735 5.824 25.015 1.00 97.00 238 HIS A C 1
ATOM 1936 O O . HIS A 1 238 ? -12.544 5.253 24.299 1.00 97.00 238 HIS A O 1
ATOM 1942 N N . GLU A 1 239 ? -12.024 6.969 25.634 1.00 94.50 239 GLU A N 1
ATOM 1943 C CA . GLU A 1 239 ? -13.382 7.546 25.675 1.00 94.50 239 GLU A CA 1
ATOM 1944 C C . GLU A 1 239 ? -13.495 8.891 24.934 1.00 94.50 239 GLU A C 1
ATOM 1946 O O . GLU A 1 239 ? -14.513 9.577 25.014 1.00 94.50 239 GLU A O 1
ATOM 1951 N N . SER A 1 240 ? -12.450 9.302 24.208 1.00 96.31 240 SER A N 1
ATOM 1952 C CA . SER A 1 240 ? -12.451 10.544 23.427 1.00 96.31 240 SER A CA 1
ATOM 1953 C C . SER A 1 240 ? -11.938 10.326 22.009 1.00 96.31 240 SER A C 1
ATOM 1955 O O . SER A 1 240 ? -11.047 9.505 21.785 1.00 96.31 240 SER A O 1
ATOM 1957 N N . LEU A 1 241 ? -12.451 11.116 21.058 1.00 96.94 241 LEU A N 1
ATOM 1958 C CA . LEU A 1 241 ? -12.015 11.085 19.659 1.00 96.94 241 LEU A CA 1
ATOM 1959 C C . LEU A 1 241 ? -10.489 11.193 19.545 1.00 96.94 241 LEU A C 1
ATOM 1961 O O . LEU A 1 241 ? -9.861 10.383 18.864 1.00 96.94 241 LEU A O 1
ATOM 1965 N N . GLU A 1 242 ? -9.888 12.159 20.242 1.00 96.44 242 GLU A N 1
ATOM 1966 C CA . GLU A 1 242 ? -8.443 12.401 20.198 1.00 96.44 242 GLU A CA 1
ATOM 1967 C C . GLU A 1 242 ? -7.640 11.205 20.710 1.00 96.44 242 GLU A C 1
ATOM 1969 O O . GLU A 1 242 ? -6.702 10.774 20.043 1.00 96.44 242 GLU A O 1
ATOM 1974 N N . SER A 1 243 ? -8.027 10.630 21.853 1.00 97.19 243 SER A N 1
ATOM 1975 C CA . SER A 1 243 ? -7.293 9.510 22.454 1.00 97.19 243 SER A CA 1
ATOM 1976 C C . SER A 1 243 ? -7.405 8.226 21.629 1.00 97.19 243 SER A C 1
ATOM 1978 O O . SER A 1 243 ? -6.410 7.522 21.455 1.00 97.19 243 SER A O 1
ATOM 1980 N N . ILE A 1 244 ? -8.577 7.953 21.048 1.00 97.44 244 ILE A N 1
ATOM 1981 C CA . ILE A 1 244 ? -8.787 6.807 20.156 1.00 97.44 244 ILE A CA 1
ATOM 1982 C C . ILE A 1 244 ? -7.955 6.967 18.877 1.00 97.44 244 ILE A C 1
ATOM 1984 O O . ILE A 1 244 ? -7.248 6.043 18.466 1.00 97.44 244 ILE A O 1
ATOM 1988 N N . VAL A 1 245 ? -8.023 8.137 18.232 1.00 96.81 245 VAL A N 1
ATOM 1989 C CA . VAL A 1 245 ? -7.283 8.404 16.991 1.00 96.81 245 VAL A CA 1
ATOM 1990 C C . VAL A 1 245 ? -5.775 8.391 17.240 1.00 96.81 245 VAL A C 1
ATOM 1992 O O . VAL A 1 245 ? -5.042 7.832 16.419 1.00 96.81 245 VAL A O 1
ATOM 1995 N N . ASP A 1 246 ? -5.306 8.952 18.357 1.00 96.50 246 ASP A N 1
ATOM 1996 C CA . ASP A 1 246 ? -3.898 8.893 18.750 1.00 96.50 246 ASP A CA 1
ATOM 1997 C C . ASP A 1 246 ? -3.448 7.445 18.950 1.00 96.50 246 ASP A C 1
ATOM 1999 O O . ASP A 1 246 ? -2.492 7.017 18.303 1.00 96.50 246 ASP A O 1
ATOM 2003 N N . PHE A 1 247 ? -4.193 6.643 19.717 1.00 96.94 247 PHE A N 1
ATOM 2004 C CA . PHE A 1 247 ? -3.875 5.231 19.923 1.00 96.94 247 PHE A CA 1
ATOM 2005 C C . PHE A 1 247 ? -3.722 4.474 18.592 1.00 96.94 247 PHE A C 1
ATOM 2007 O O . PHE A 1 247 ? -2.736 3.757 18.386 1.00 96.94 247 PHE A O 1
ATOM 2014 N N . ILE A 1 248 ? -4.659 4.657 17.655 1.00 96.44 248 ILE A N 1
ATOM 2015 C CA . ILE A 1 248 ? -4.625 3.997 16.339 1.00 96.44 248 ILE A CA 1
ATOM 2016 C C . ILE A 1 248 ? -3.427 4.469 15.498 1.00 96.44 248 ILE A C 1
ATOM 2018 O O . ILE A 1 248 ? -2.855 3.682 14.742 1.00 96.44 248 ILE A O 1
ATOM 2022 N N . LYS A 1 249 ? -3.031 5.740 15.603 1.00 94.62 249 LYS A N 1
ATOM 2023 C CA . LYS A 1 249 ? -1.933 6.306 14.804 1.00 94.62 249 LYS A CA 1
ATOM 2024 C C . LYS A 1 249 ? -0.552 6.046 15.392 1.00 94.62 249 LYS A C 1
ATOM 2026 O O . LYS A 1 249 ? 0.397 5.894 14.625 1.00 94.62 249 LYS A O 1
ATOM 2031 N N . THR A 1 250 ? -0.415 6.008 16.714 1.00 93.12 250 THR A N 1
ATOM 2032 C CA . THR A 1 250 ? 0.891 6.041 17.389 1.00 93.12 250 THR A CA 1
ATOM 2033 C C . THR A 1 250 ? 1.230 4.741 18.106 1.00 93.12 250 THR A C 1
ATOM 2035 O O . THR A 1 250 ? 2.392 4.326 18.097 1.00 93.12 250 THR A O 1
ATOM 2038 N N . MET A 1 251 ? 0.242 4.072 18.703 1.00 92.62 251 MET A N 1
ATOM 2039 C CA . MET A 1 251 ? 0.451 2.861 19.497 1.00 92.62 251 MET A CA 1
ATOM 2040 C C . MET A 1 251 ? 0.198 1.596 18.690 1.00 92.62 251 MET A C 1
ATOM 2042 O O . MET A 1 251 ? 1.030 0.691 18.716 1.00 92.62 251 MET A O 1
ATOM 2046 N N . LEU A 1 252 ? -0.884 1.550 17.912 1.00 92.62 252 LEU A N 1
ATOM 2047 C CA . LEU A 1 252 ? -1.225 0.389 17.085 1.00 92.62 252 LEU A CA 1
ATOM 2048 C C . LEU A 1 252 ? -0.096 -0.016 16.114 1.00 92.62 252 LEU A C 1
ATOM 2050 O O . LEU A 1 252 ? 0.152 -1.215 15.996 1.00 92.62 252 LEU A O 1
ATOM 2054 N N . PRO A 1 253 ? 0.653 0.898 15.459 1.00 92.31 253 PRO A N 1
ATOM 2055 C CA . PRO A 1 253 ? 1.755 0.488 14.584 1.00 92.31 253 PRO A CA 1
ATOM 2056 C C . PRO A 1 253 ? 2.962 -0.123 15.316 1.00 92.31 253 PRO A C 1
ATOM 2058 O O . PRO A 1 253 ? 3.782 -0.793 14.683 1.00 92.31 253 PRO A O 1
ATOM 2061 N N . LYS A 1 254 ? 3.074 0.046 16.644 1.00 89.44 254 LYS A N 1
ATOM 2062 C CA . LYS A 1 254 ? 4.143 -0.525 17.488 1.00 89.44 254 LYS A CA 1
ATOM 2063 C C . LYS A 1 254 ? 3.864 -1.994 17.835 1.00 89.44 254 LYS A C 1
ATOM 2065 O O . LYS A 1 254 ? 3.930 -2.402 18.992 1.00 89.44 254 LYS A O 1
ATOM 2070 N N . LEU A 1 255 ? 3.549 -2.796 16.820 1.00 80.69 255 LEU A N 1
ATOM 2071 C CA . LEU A 1 255 ? 3.264 -4.220 16.975 1.00 80.69 255 LEU A CA 1
ATOM 2072 C C . LEU A 1 255 ? 4.511 -4.966 17.454 1.00 80.69 255 LEU A C 1
ATOM 2074 O O . LEU A 1 255 ? 5.596 -4.803 16.895 1.00 80.69 255 LEU A O 1
ATOM 2078 N N . GLY A 1 256 ? 4.349 -5.858 18.429 1.00 82.00 256 GLY A N 1
ATOM 2079 C CA . GLY A 1 256 ? 5.362 -6.875 18.719 1.00 82.00 256 GLY A CA 1
ATOM 2080 C C . GLY A 1 256 ? 5.397 -7.954 17.628 1.00 82.00 256 GLY A C 1
ATOM 2081 O O . GLY A 1 256 ? 4.397 -8.186 16.946 1.00 82.00 256 GLY A O 1
ATOM 2082 N N . LEU A 1 257 ? 6.514 -8.681 17.494 1.00 78.19 257 LEU A N 1
ATOM 2083 C CA . LEU A 1 257 ? 6.668 -9.755 16.492 1.00 78.19 257 LEU A CA 1
ATOM 2084 C C . LEU A 1 257 ? 5.521 -10.782 16.539 1.00 78.19 257 LEU A C 1
ATOM 2086 O O . LEU A 1 257 ? 4.950 -11.128 15.508 1.00 78.19 257 LEU A O 1
ATOM 2090 N N . VAL A 1 258 ? 5.116 -11.192 17.745 1.00 80.50 258 VAL A N 1
ATOM 2091 C CA . VAL A 1 258 ? 4.011 -12.142 17.958 1.00 80.50 258 VAL A CA 1
ATOM 2092 C C . VAL A 1 258 ? 2.671 -11.584 17.460 1.00 80.50 258 VAL A C 1
ATOM 2094 O O . VAL A 1 258 ? 1.856 -12.316 16.902 1.00 80.50 258 VAL A O 1
ATOM 2097 N N . GLN A 1 259 ? 2.415 -10.287 17.649 1.00 81.00 259 GLN A N 1
ATOM 2098 C CA . GLN A 1 259 ? 1.180 -9.645 17.184 1.00 81.00 259 GLN A CA 1
ATOM 2099 C C . GLN A 1 259 ? 1.162 -9.513 15.660 1.00 81.00 259 GLN A C 1
ATOM 2101 O O . GLN A 1 259 ? 0.123 -9.758 15.043 1.00 81.00 259 GLN A O 1
ATOM 2106 N N . MET A 1 260 ? 2.305 -9.190 15.046 1.00 83.38 260 MET A N 1
ATOM 2107 C CA . MET A 1 260 ? 2.444 -9.184 13.588 1.00 83.38 260 MET A CA 1
ATOM 2108 C C . MET A 1 260 ? 2.131 -10.564 13.008 1.00 83.38 260 MET A C 1
ATOM 2110 O O . MET A 1 260 ? 1.320 -10.675 12.092 1.00 83.38 260 MET A O 1
ATOM 2114 N N . GLU A 1 261 ? 2.716 -11.625 13.568 1.00 81.38 261 GLU A N 1
ATOM 2115 C CA . GLU A 1 261 ? 2.498 -12.994 13.097 1.00 81.38 261 GLU A CA 1
ATOM 2116 C C . GLU A 1 261 ? 1.036 -13.432 13.255 1.00 81.38 261 GLU A C 1
ATOM 2118 O O . GLU A 1 261 ? 0.440 -13.960 12.314 1.00 81.38 261 GLU A O 1
ATOM 2123 N N . LYS A 1 262 ? 0.415 -13.132 14.403 1.00 83.19 262 LYS A N 1
ATOM 2124 C CA . LYS A 1 262 ? -1.017 -13.384 14.628 1.00 83.19 262 LYS A CA 1
ATOM 2125 C C . LYS A 1 262 ? -1.893 -12.659 13.608 1.00 83.19 262 LYS A C 1
ATOM 2127 O O . LYS A 1 262 ? -2.794 -13.283 13.054 1.00 83.19 262 LYS A O 1
ATOM 2132 N N . THR A 1 263 ? -1.614 -11.384 13.333 1.00 82.69 263 THR A N 1
ATOM 2133 C CA . THR A 1 263 ? -2.350 -10.581 12.338 1.00 82.69 26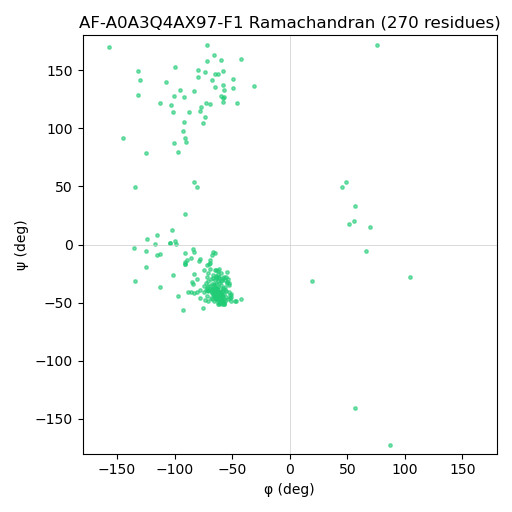3 THR A CA 1
ATOM 2134 C C . THR A 1 263 ? -2.244 -11.228 10.957 1.00 82.69 263 THR A C 1
ATOM 2136 O O . THR A 1 263 ? -3.245 -11.500 10.300 1.00 82.69 263 THR A O 1
ATOM 2139 N N . ILE A 1 264 ? -1.024 -11.577 10.544 1.00 83.19 264 ILE A N 1
ATOM 2140 C CA . ILE A 1 264 ? -0.756 -12.209 9.250 1.00 83.19 264 ILE A CA 1
ATOM 2141 C C . ILE A 1 264 ? -1.463 -13.566 9.118 1.00 83.19 264 ILE A C 1
ATOM 2143 O O . ILE A 1 264 ? -2.036 -13.867 8.071 1.00 83.19 264 ILE A O 1
ATOM 2147 N N . ASN A 1 265 ? -1.473 -14.379 10.173 1.00 80.56 265 ASN A N 1
ATOM 2148 C CA . ASN A 1 265 ? -2.146 -15.677 10.163 1.00 80.56 265 ASN A CA 1
ATOM 2149 C C . ASN A 1 265 ? -3.676 -15.547 10.155 1.00 80.56 265 ASN A C 1
ATOM 2151 O O . ASN A 1 265 ? -4.344 -16.319 9.470 1.00 80.56 265 ASN A O 1
ATOM 2155 N N . GLN A 1 266 ? -4.242 -14.550 10.837 1.00 78.56 266 GLN A N 1
ATOM 2156 C CA . GLN A 1 266 ? -5.682 -14.283 10.790 1.00 78.56 266 GLN A CA 1
ATOM 2157 C C . GLN A 1 266 ? -6.140 -13.855 9.396 1.00 78.56 266 GLN A C 1
ATOM 2159 O O . GLN A 1 266 ? -7.139 -14.376 8.904 1.00 78.56 266 GLN A O 1
AT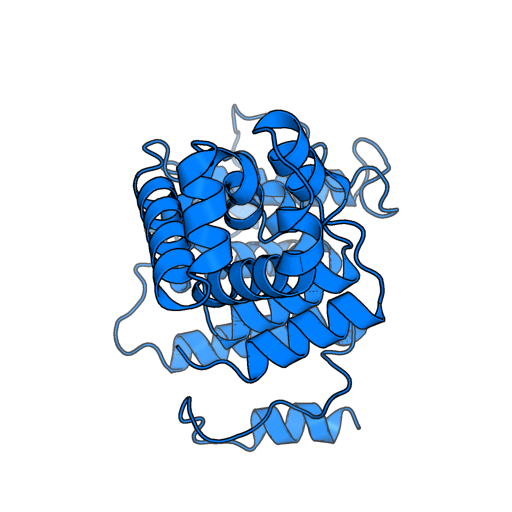OM 2164 N N . VAL A 1 267 ? -5.396 -12.968 8.731 1.00 76.06 267 VAL A N 1
ATOM 2165 C CA . VAL A 1 267 ? -5.711 -12.530 7.361 1.00 76.06 267 VAL A CA 1
ATOM 2166 C C . VAL A 1 267 ? -5.758 -13.710 6.390 1.00 76.06 267 VAL A C 1
ATOM 2168 O O . VAL A 1 267 ? -6.626 -13.758 5.527 1.00 76.06 267 VAL A O 1
ATOM 2171 N N . ARG A 1 268 ? -4.874 -14.698 6.565 1.00 65.25 268 ARG A N 1
ATOM 2172 C CA . ARG A 1 268 ? -4.830 -15.911 5.731 1.00 65.25 268 ARG A CA 1
ATOM 2173 C C . ARG A 1 268 ? -6.036 -16.828 5.915 1.00 65.25 268 ARG A C 1
ATOM 2175 O O . ARG A 1 268 ? -6.425 -17.492 4.966 1.00 65.25 268 ARG A O 1
ATOM 2182 N N . MET A 1 269 ? -6.583 -16.889 7.127 1.00 58.28 269 MET A N 1
ATOM 2183 C CA . MET A 1 269 ? -7.681 -17.796 7.484 1.00 58.28 269 MET A CA 1
ATOM 2184 C C . MET A 1 269 ? -9.063 -17.175 7.273 1.00 58.28 269 MET A C 1
ATOM 2186 O O . MET A 1 269 ? -10.067 -17.882 7.259 1.00 58.28 269 MET A O 1
ATOM 2190 N N . THR A 1 270 ? -9.131 -15.851 7.145 1.00 56.97 270 THR A N 1
ATOM 2191 C CA . THR A 1 270 ? -10.405 -15.147 7.036 1.00 56.97 270 THR A CA 1
ATOM 2192 C C . THR A 1 270 ? -10.768 -15.012 5.566 1.00 56.97 270 THR A C 1
ATOM 2194 O O . THR A 1 270 ? -10.175 -14.198 4.860 1.00 56.97 270 THR A O 1
ATOM 2197 N N . THR A 1 271 ? -11.737 -15.807 5.115 1.00 51.38 271 THR A N 1
ATOM 2198 C CA . THR A 1 271 ? -12.436 -15.583 3.843 1.00 51.38 271 THR A CA 1
ATOM 2199 C C . THR A 1 271 ? -13.667 -14.744 4.175 1.00 51.38 271 THR A C 1
ATOM 2201 O O . THR A 1 271 ? -14.386 -15.077 5.115 1.00 51.38 271 THR A O 1
ATOM 2204 N N . PHE A 1 272 ? -13.839 -13.627 3.478 1.00 48.03 272 PHE A N 1
ATOM 2205 C CA . PHE A 1 272 ? -15.005 -12.752 3.586 1.00 48.03 272 PHE A CA 1
ATOM 2206 C C . PHE A 1 272 ? -15.710 -12.827 2.245 1.00 48.03 272 PHE A C 1
ATOM 2208 O O . PHE A 1 272 ? -14.943 -12.892 1.251 1.00 48.03 272 PHE A O 1
#

Radius of gyration: 19.1 Å; Cα contacts (8 Å, |Δi|>4): 266; chains: 1; bounding box: 43×48×51 Å

pLDDT: mean 84.33, std 17.69, range [33.53, 98.31]